Protein AF-Q1JVI8-F1 (afdb_monomer_lite)

pLDDT: mean 82.44, std 23.49, range [31.08, 98.5]

Structure (mmCIF, N/CA/C/O backbone):
data_AF-Q1JVI8-F1
#
_entry.id   AF-Q1JVI8-F1
#
loop_
_atom_site.group_PDB
_atom_site.id
_atom_site.type_symbol
_atom_site.label_atom_id
_atom_site.label_alt_id
_atom_site.label_comp_id
_atom_site.label_asym_id
_atom_site.label_entity_id
_atom_site.label_seq_id
_atom_site.pdbx_PDB_ins_code
_atom_site.Cartn_x
_atom_site.Cartn_y
_atom_site.Cartn_z
_atom_site.occupancy
_atom_site.B_iso_or_equiv
_atom_site.auth_seq_id
_atom_site.auth_comp_id
_atom_site.auth_asym_id
_atom_site.auth_atom_id
_atom_site.pdbx_PDB_model_num
ATOM 1 N N . MET A 1 1 ? 2.907 78.985 -47.725 1.00 40.62 1 MET A N 1
ATOM 2 C CA . MET A 1 1 ? 3.044 80.262 -46.994 1.00 40.62 1 MET A CA 1
ATOM 3 C C . MET A 1 1 ? 3.678 79.974 -45.635 1.00 40.62 1 MET A C 1
ATOM 5 O O . MET A 1 1 ? 3.123 79.189 -44.891 1.00 40.62 1 MET A O 1
ATOM 9 N N . LYS A 1 2 ? 4.874 80.536 -45.411 1.00 38.78 2 LYS A N 1
ATOM 10 C CA . LYS A 1 2 ? 5.601 80.827 -44.155 1.00 38.78 2 LYS A CA 1
ATOM 11 C C . LYS A 1 2 ? 5.516 79.899 -42.914 1.00 38.78 2 LYS A C 1
ATOM 13 O O . LYS A 1 2 ? 4.547 79.919 -42.173 1.00 38.78 2 LYS A O 1
ATOM 18 N N . MET A 1 3 ? 6.710 79.368 -42.619 1.00 37.44 3 MET A N 1
ATOM 19 C CA . MET A 1 3 ? 7.501 79.462 -41.373 1.00 37.44 3 MET A CA 1
ATOM 20 C C . MET A 1 3 ? 7.262 78.511 -40.189 1.00 37.44 3 MET A C 1
ATOM 22 O O . MET A 1 3 ? 6.186 78.40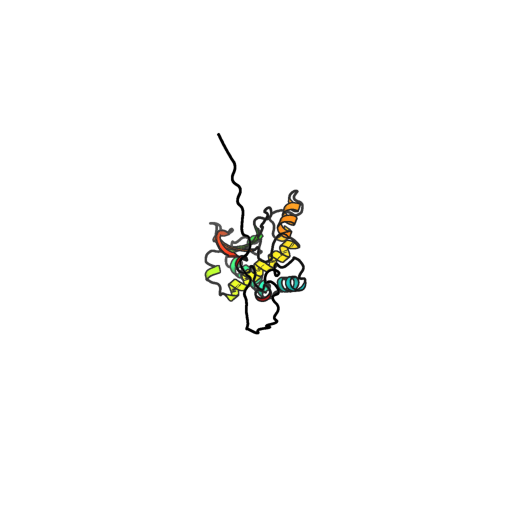1 -39.618 1.00 37.44 3 MET A O 1
ATOM 26 N N . ALA A 1 4 ? 8.400 77.926 -39.799 1.00 44.94 4 ALA A N 1
ATOM 27 C CA . ALA A 1 4 ? 8.719 77.186 -38.589 1.00 44.94 4 ALA A CA 1
ATOM 28 C C . ALA A 1 4 ? 8.444 77.949 -37.286 1.00 44.94 4 ALA A C 1
ATOM 30 O O . ALA A 1 4 ? 8.478 79.179 -37.269 1.00 44.94 4 ALA A O 1
ATOM 31 N N . LYS A 1 5 ? 8.340 77.193 -36.184 1.00 43.28 5 LYS A N 1
ATOM 32 C CA . LYS A 1 5 ? 8.801 77.596 -34.847 1.00 43.28 5 LYS A CA 1
ATOM 33 C C . LYS A 1 5 ? 9.164 76.360 -34.013 1.00 43.28 5 LYS A C 1
ATOM 35 O O . LYS A 1 5 ? 8.329 75.497 -33.767 1.00 43.28 5 LYS A O 1
ATOM 40 N N . ASN A 1 6 ? 10.433 76.322 -33.612 1.00 48.12 6 ASN A N 1
ATOM 41 C CA . ASN A 1 6 ? 10.984 75.520 -32.522 1.00 48.12 6 ASN A CA 1
ATOM 42 C C . ASN A 1 6 ? 10.275 75.841 -31.199 1.00 48.12 6 ASN A C 1
ATOM 44 O O . ASN A 1 6 ? 9.767 76.953 -31.057 1.00 48.12 6 ASN A O 1
ATOM 48 N N . ASN A 1 7 ? 10.318 74.908 -30.239 1.00 40.97 7 ASN A N 1
ATOM 49 C CA . ASN A 1 7 ? 10.756 75.151 -28.853 1.00 40.97 7 ASN A CA 1
ATOM 50 C C . ASN A 1 7 ? 10.653 73.857 -28.013 1.00 40.97 7 ASN A C 1
ATOM 52 O O . ASN A 1 7 ? 9.566 73.429 -27.641 1.00 40.97 7 ASN A O 1
ATOM 56 N N . LEU A 1 8 ? 11.810 73.273 -27.681 1.00 41.53 8 LEU A N 1
ATOM 57 C CA . LEU A 1 8 ? 12.036 72.625 -26.378 1.00 41.53 8 LEU A CA 1
ATOM 58 C C . LEU A 1 8 ? 11.977 73.725 -25.298 1.00 41.53 8 LEU A C 1
ATOM 60 O O . LEU A 1 8 ? 12.320 74.866 -25.634 1.00 41.53 8 LEU A O 1
ATOM 64 N N . PRO A 1 9 ? 11.617 73.442 -24.024 1.00 44.81 9 PRO A N 1
ATOM 65 C CA . PRO A 1 9 ? 12.641 72.927 -23.101 1.00 44.81 9 PRO A CA 1
ATOM 66 C C . PRO A 1 9 ? 12.142 72.209 -21.814 1.00 44.81 9 PRO A C 1
ATOM 68 O O . PRO A 1 9 ? 10.952 72.043 -21.581 1.00 44.81 9 PRO A O 1
ATOM 71 N N . HIS A 1 10 ? 13.127 71.873 -20.967 1.00 41.16 10 HIS A N 1
ATOM 72 C CA . HIS A 1 10 ? 13.077 71.685 -19.502 1.00 41.16 10 HIS A CA 1
ATOM 73 C C . HIS A 1 10 ? 13.032 70.250 -18.952 1.00 41.16 10 HIS A C 1
ATOM 75 O O . HIS A 1 10 ? 12.018 69.743 -18.486 1.00 41.16 10 HIS A O 1
ATOM 81 N N . TYR A 1 11 ? 14.229 69.657 -18.893 1.00 39.41 11 TYR A N 1
ATOM 82 C CA . TYR A 1 11 ? 14.666 68.874 -17.736 1.00 39.41 11 TYR A CA 1
ATOM 83 C C . TYR A 1 11 ? 14.942 69.805 -16.542 1.00 39.41 11 TYR A C 1
ATOM 85 O O . TYR A 1 11 ? 15.306 70.961 -16.754 1.00 39.41 11 TYR A O 1
ATOM 93 N N . ILE A 1 12 ? 14.854 69.227 -15.335 1.00 41.12 12 ILE A N 1
ATOM 94 C CA . ILE A 1 12 ? 15.207 69.711 -13.979 1.00 41.12 12 ILE A CA 1
ATOM 95 C C . ILE A 1 12 ? 13.967 69.819 -13.084 1.00 41.12 12 ILE A C 1
ATOM 97 O O . ILE A 1 12 ? 13.275 70.826 -13.130 1.00 41.12 12 ILE A O 1
ATOM 101 N N . VAL A 1 13 ? 13.775 68.833 -12.193 1.00 37.38 13 VAL A N 1
ATOM 102 C CA . VAL A 1 13 ? 13.302 69.063 -10.813 1.00 37.38 13 VAL A CA 1
ATOM 103 C C . VAL A 1 13 ? 13.950 68.035 -9.864 1.00 37.38 13 VAL A C 1
ATOM 105 O O . VAL A 1 13 ? 13.624 66.855 -9.884 1.00 37.38 13 VAL A O 1
ATOM 108 N N . TYR A 1 14 ? 14.911 68.542 -9.088 1.00 37.34 14 TYR A N 1
ATOM 109 C CA . TYR A 1 14 ? 15.218 68.327 -7.665 1.00 37.34 14 TYR A CA 1
ATOM 110 C C . TYR A 1 14 ? 15.197 66.937 -6.996 1.00 37.34 14 TYR A C 1
ATOM 112 O O . TYR A 1 14 ? 14.166 66.301 -6.802 1.00 37.34 14 TYR A O 1
ATOM 120 N N . ALA A 1 15 ? 16.371 66.605 -6.451 1.00 42.41 15 ALA A N 1
ATOM 121 C CA . ALA A 1 15 ? 16.575 65.784 -5.263 1.00 42.41 15 ALA A CA 1
ATOM 122 C C . ALA A 1 15 ? 16.234 66.563 -3.981 1.00 42.41 15 ALA A C 1
ATOM 124 O O . ALA A 1 15 ? 16.647 67.709 -3.874 1.00 42.41 15 ALA A O 1
ATOM 125 N N . PHE A 1 16 ? 15.572 65.923 -3.015 1.00 31.97 16 PHE A N 1
ATOM 126 C CA . PHE A 1 16 ? 15.568 66.193 -1.562 1.00 31.97 16 PHE A CA 1
ATOM 127 C C . PHE A 1 16 ? 14.837 64.996 -0.904 1.00 31.97 16 PHE A C 1
ATOM 129 O O . PHE A 1 16 ? 13.896 64.486 -1.496 1.00 31.97 16 PHE A O 1
ATOM 136 N N . CYS A 1 17 ? 15.078 64.506 0.309 1.00 32.66 17 CYS A N 1
ATOM 137 C CA . CYS A 1 17 ? 16.177 64.492 1.272 1.00 32.66 17 CYS A CA 1
ATOM 138 C C . CYS A 1 17 ? 15.589 63.771 2.507 1.00 32.66 17 CYS A C 1
ATOM 140 O O . CYS A 1 17 ? 14.434 64.034 2.837 1.00 32.66 17 CYS A O 1
ATOM 142 N N . SER A 1 18 ? 16.404 62.973 3.208 1.00 35.06 18 SER A N 1
ATOM 143 C CA . SER A 1 18 ? 16.258 62.631 4.643 1.00 35.06 18 SER A CA 1
ATOM 144 C C . SER A 1 18 ? 15.089 61.719 5.069 1.00 35.06 18 SER A C 1
ATOM 146 O O . SER A 1 18 ? 13.993 61.803 4.545 1.00 35.06 18 SER A O 1
ATOM 148 N N . ALA A 1 19 ? 15.161 60.889 6.107 1.00 34.78 19 ALA A N 1
ATOM 149 C CA . ALA A 1 19 ? 16.228 60.302 6.909 1.00 34.78 19 ALA A CA 1
ATOM 150 C C . ALA A 1 19 ? 15.546 59.342 7.914 1.00 34.78 19 ALA A C 1
ATOM 152 O O . ALA A 1 19 ? 14.403 59.566 8.300 1.00 34.78 19 ALA A O 1
ATOM 153 N N . LEU A 1 20 ? 16.336 58.389 8.417 1.00 37.34 20 LEU A N 1
ATOM 154 C CA . LEU A 1 20 ? 16.289 57.809 9.769 1.00 37.34 20 LEU A CA 1
ATOM 155 C C . LEU A 1 20 ? 15.283 56.696 10.145 1.00 37.34 20 LEU A C 1
ATOM 157 O O . LEU A 1 20 ? 14.070 56.842 10.094 1.00 37.34 20 LEU A O 1
ATOM 161 N N . LEU A 1 21 ? 15.912 55.680 10.763 1.00 32.62 21 LEU A N 1
ATOM 162 C CA . LEU A 1 21 ? 15.473 54.875 11.912 1.00 32.62 21 LEU A CA 1
ATOM 163 C C . LEU A 1 21 ? 14.508 53.704 11.653 1.00 32.62 21 LEU A C 1
ATOM 165 O O . LEU A 1 21 ? 13.298 53.851 11.730 1.00 32.62 21 LEU A O 1
ATOM 169 N N . LEU A 1 22 ? 15.053 52.481 11.584 1.00 36.44 22 LEU A N 1
ATOM 170 C CA . LEU A 1 22 ? 15.152 51.644 12.790 1.00 36.44 22 LEU A CA 1
ATOM 171 C C . LEU A 1 22 ? 15.981 50.368 12.581 1.00 36.44 22 LEU A C 1
ATOM 173 O O . LEU A 1 22 ? 15.979 49.714 11.544 1.00 36.44 22 LEU A O 1
ATOM 177 N N . ILE A 1 23 ? 16.713 50.085 13.647 1.00 39.91 23 ILE A N 1
ATOM 178 C CA . ILE A 1 23 ? 17.594 48.963 13.941 1.00 39.91 23 ILE A CA 1
ATOM 179 C C . ILE A 1 23 ? 16.800 47.653 13.976 1.00 39.91 23 ILE A C 1
ATOM 181 O O . ILE A 1 23 ? 15.700 47.616 14.520 1.00 39.91 23 ILE A O 1
ATOM 185 N N . GLY A 1 24 ? 17.393 46.561 13.489 1.00 33.25 24 GLY A N 1
ATOM 186 C CA . GLY A 1 24 ? 16.834 45.228 13.703 1.00 33.25 24 GLY A CA 1
ATOM 187 C C . GLY A 1 24 ? 17.533 44.127 12.924 1.00 33.25 24 GLY A C 1
ATOM 188 O O . GLY A 1 24 ? 16.921 43.483 12.081 1.00 33.25 24 GLY A O 1
ATOM 189 N N . ILE A 1 25 ? 18.816 43.896 13.205 1.00 37.88 25 ILE A N 1
ATOM 190 C CA . ILE A 1 25 ? 19.478 42.642 12.841 1.00 37.88 25 ILE A CA 1
ATOM 191 C C . ILE A 1 25 ? 18.777 41.524 13.624 1.00 37.88 25 ILE A C 1
ATOM 193 O O . ILE A 1 25 ? 19.039 41.343 14.808 1.00 37.88 25 ILE A O 1
ATOM 197 N N . PHE A 1 26 ? 17.914 40.761 12.955 1.00 37.28 26 PHE A N 1
ATOM 198 C CA . PHE A 1 26 ? 17.662 39.372 13.317 1.00 37.28 26 PHE A CA 1
ATOM 199 C C . PHE A 1 26 ? 18.222 38.478 12.221 1.00 37.28 26 PHE A C 1
ATOM 201 O O . PHE A 1 26 ? 17.618 38.203 11.189 1.00 37.28 26 PHE A O 1
ATOM 208 N N . TYR A 1 27 ? 19.438 38.031 12.498 1.00 39.09 27 TYR A N 1
ATOM 209 C CA . TYR A 1 27 ? 19.970 36.769 12.032 1.00 39.09 27 TYR A CA 1
ATOM 210 C C . TYR A 1 27 ? 18.981 35.666 12.431 1.00 39.09 27 TYR A C 1
ATOM 212 O O . TYR A 1 27 ? 18.765 35.457 13.618 1.00 39.09 27 TYR A O 1
ATOM 220 N N . THR A 1 28 ? 18.375 34.972 11.472 1.00 33.38 28 THR A N 1
ATOM 221 C CA . THR A 1 28 ? 18.144 33.519 11.535 1.00 33.38 28 THR A CA 1
ATOM 222 C C . THR A 1 28 ? 17.704 33.008 10.162 1.00 33.38 28 THR A C 1
ATOM 224 O O . THR A 1 28 ? 16.608 33.271 9.690 1.00 33.38 28 THR A O 1
ATOM 227 N N . SER A 1 29 ? 18.604 32.260 9.518 1.00 38.91 29 SER A N 1
ATOM 228 C CA . SER A 1 29 ? 18.295 31.008 8.814 1.00 38.91 29 SER A CA 1
ATOM 229 C C . SER A 1 29 ? 16.947 30.935 8.071 1.00 38.91 29 SER A C 1
ATOM 231 O O . SER A 1 29 ? 16.078 30.132 8.410 1.00 38.91 29 SER A O 1
ATOM 233 N N . GLY A 1 30 ? 16.814 31.674 6.974 1.00 31.08 30 GLY A N 1
ATOM 234 C CA . GLY A 1 30 ? 15.848 31.348 5.927 1.00 31.08 30 GLY A CA 1
ATOM 235 C C . GLY A 1 30 ? 16.416 30.280 4.993 1.00 31.08 30 GLY A C 1
ATOM 236 O O . GLY A 1 30 ? 16.711 30.580 3.840 1.00 31.08 30 GLY A O 1
ATOM 237 N N . LYS A 1 31 ? 16.610 29.040 5.469 1.00 35.12 31 LYS A N 1
ATOM 238 C CA . LYS A 1 31 ? 16.606 27.910 4.527 1.00 35.12 31 LYS A CA 1
ATOM 239 C C . LYS A 1 31 ? 15.197 27.881 3.951 1.00 35.12 31 LYS A C 1
ATOM 241 O O . LYS A 1 31 ? 14.241 27.720 4.707 1.00 35.12 31 LYS A O 1
ATOM 246 N N . SER A 1 32 ? 15.082 28.114 2.648 1.00 33.19 32 SER A N 1
ATOM 247 C CA . SER A 1 32 ? 13.826 27.987 1.924 1.00 33.19 32 SER A CA 1
ATOM 248 C C . SER A 1 32 ? 13.173 26.650 2.274 1.00 33.19 32 SER A C 1
ATOM 250 O O . SER A 1 32 ? 13.817 25.599 2.273 1.00 33.19 32 SER A O 1
ATOM 252 N N . ILE A 1 33 ? 11.881 26.696 2.580 1.00 37.50 33 ILE A N 1
ATOM 253 C CA . ILE A 1 33 ? 11.028 25.541 2.902 1.00 37.50 33 ILE A CA 1
ATOM 254 C C . ILE A 1 33 ? 10.698 24.744 1.612 1.00 37.50 33 ILE A C 1
ATOM 256 O O . ILE A 1 33 ? 9.728 24.006 1.543 1.00 37.50 33 ILE A O 1
ATOM 260 N N . ASP A 1 34 ? 11.563 24.820 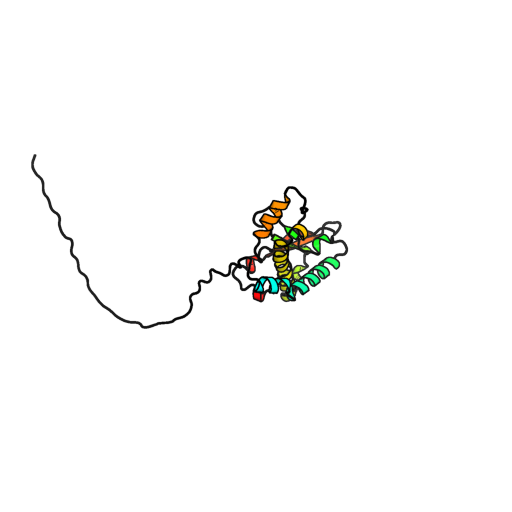0.596 1.00 33.88 34 ASP A N 1
ATOM 261 C CA . ASP A 1 34 ? 11.352 24.251 -0.742 1.00 33.88 34 ASP A CA 1
ATOM 262 C C . ASP A 1 34 ? 12.309 23.090 -1.070 1.00 33.88 34 ASP A C 1
ATOM 264 O O . ASP A 1 34 ? 12.455 22.713 -2.229 1.00 33.88 34 ASP A O 1
ATOM 268 N N . GLN A 1 35 ? 12.990 22.491 -0.083 1.00 33.06 35 GLN A N 1
ATOM 269 C CA . GLN A 1 35 ? 13.920 21.372 -0.337 1.00 33.06 35 GLN A CA 1
ATOM 270 C C . GLN A 1 35 ? 13.773 20.162 0.595 1.00 33.06 35 GLN A C 1
ATOM 272 O O . GLN A 1 35 ? 14.755 19.500 0.925 1.00 33.06 35 GLN A O 1
ATOM 277 N N . ILE A 1 36 ? 12.539 19.799 0.948 1.00 39.09 36 ILE A N 1
ATOM 278 C CA . ILE A 1 36 ? 12.227 18.418 1.362 1.00 39.09 36 ILE A CA 1
ATOM 279 C C . ILE A 1 36 ? 11.259 17.795 0.348 1.00 39.09 36 ILE A C 1
ATOM 281 O O . ILE A 1 36 ? 10.281 17.140 0.687 1.00 39.09 36 ILE A O 1
ATOM 285 N N . GLU A 1 37 ? 11.541 17.972 -0.942 1.00 40.41 37 GLU A N 1
ATOM 286 C CA . GLU A 1 37 ? 11.259 16.882 -1.867 1.00 40.41 37 GLU A CA 1
ATOM 287 C C . GLU A 1 37 ? 12.322 15.824 -1.586 1.00 40.41 37 GLU A C 1
ATOM 289 O O . GLU A 1 37 ? 13.500 16.021 -1.894 1.00 40.41 37 GLU A O 1
ATOM 294 N N . SER A 1 38 ? 11.936 14.743 -0.904 1.00 40.22 38 SER A N 1
ATOM 295 C CA . SER A 1 38 ? 12.838 13.634 -0.613 1.00 40.22 38 SER A CA 1
ATOM 296 C C . SER A 1 38 ? 13.387 13.098 -1.934 1.00 40.22 38 SER A C 1
ATOM 298 O O . SER A 1 38 ? 12.727 12.321 -2.628 1.00 40.22 38 SER A O 1
ATOM 300 N N . LYS A 1 39 ? 14.599 13.523 -2.295 1.00 43.31 39 LYS A N 1
ATOM 301 C CA . LYS A 1 39 ? 15.383 12.847 -3.319 1.00 43.31 39 LYS A CA 1
ATOM 302 C C . LYS A 1 39 ? 15.466 11.385 -2.901 1.00 43.31 39 LYS A C 1
ATOM 304 O O . LYS A 1 39 ? 15.787 11.081 -1.752 1.00 43.31 39 LYS A O 1
ATOM 309 N N . GLN A 1 40 ? 15.161 10.495 -3.836 1.00 48.66 40 GLN A N 1
ATOM 310 C CA . GLN A 1 40 ? 15.518 9.086 -3.759 1.00 48.66 40 GLN A CA 1
ATOM 311 C C . GLN A 1 40 ? 17.010 9.018 -3.374 1.00 48.66 40 GLN A C 1
ATOM 313 O O . GLN A 1 40 ? 17.862 9.362 -4.190 1.00 48.66 40 GLN A O 1
ATOM 318 N N . GLY A 1 41 ? 17.327 8.723 -2.104 1.00 49.25 41 GLY A N 1
ATOM 319 C CA . GLY A 1 41 ? 18.715 8.765 -1.622 1.00 49.25 41 GLY A CA 1
ATOM 320 C C . GLY A 1 41 ? 18.990 9.268 -0.201 1.00 49.25 41 GLY A C 1
ATOM 321 O O . GLY A 1 41 ? 20.152 9.221 0.198 1.00 49.25 41 GLY A O 1
ATOM 322 N N . ASP A 1 42 ? 18.007 9.694 0.605 1.00 63.09 42 ASP A N 1
ATOM 323 C CA . ASP A 1 42 ? 18.260 9.746 2.056 1.00 63.09 42 ASP A CA 1
ATOM 324 C C . ASP A 1 42 ? 18.216 8.316 2.609 1.00 63.09 42 ASP A C 1
ATOM 326 O O . ASP A 1 42 ? 17.162 7.767 2.957 1.00 63.09 42 ASP A O 1
ATOM 330 N N . ASN A 1 43 ? 19.387 7.680 2.615 1.00 72.69 43 ASN A N 1
ATOM 331 C CA . ASN A 1 43 ? 19.574 6.313 3.088 1.00 72.69 43 ASN A CA 1
ATOM 332 C C . ASN A 1 43 ? 19.067 6.140 4.529 1.00 72.69 43 ASN A C 1
ATOM 334 O O . ASN A 1 43 ? 18.621 5.052 4.889 1.00 72.69 43 ASN A O 1
ATOM 338 N N . ASN A 1 44 ? 19.079 7.201 5.344 1.00 81.06 44 ASN A N 1
ATOM 339 C CA . ASN A 1 44 ? 18.589 7.146 6.716 1.00 81.06 44 ASN A CA 1
ATOM 340 C C . ASN A 1 44 ? 17.055 7.084 6.760 1.00 81.06 44 ASN A C 1
ATOM 342 O O . ASN A 1 44 ? 16.489 6.179 7.374 1.00 81.06 44 ASN A O 1
ATOM 346 N N . LEU A 1 45 ? 16.369 7.974 6.032 1.00 83.88 45 LEU A N 1
ATOM 347 C CA . LEU A 1 45 ? 14.905 7.954 5.945 1.00 83.88 45 LEU A CA 1
ATOM 348 C C . LEU A 1 45 ? 14.391 6.656 5.307 1.00 83.88 45 LEU A C 1
ATOM 350 O O . LEU A 1 45 ? 13.448 6.052 5.811 1.00 83.88 45 LEU A O 1
ATOM 354 N N . THR A 1 46 ? 15.046 6.192 4.242 1.00 86.12 46 THR A N 1
ATOM 355 C CA . THR A 1 46 ? 14.703 4.932 3.564 1.00 86.12 46 THR A CA 1
ATOM 356 C C . THR A 1 46 ? 14.803 3.748 4.529 1.00 86.12 46 THR A C 1
ATOM 358 O O . THR A 1 46 ? 13.860 2.967 4.655 1.00 86.12 46 THR A O 1
ATOM 361 N N . ASN A 1 47 ? 15.904 3.650 5.281 1.00 86.62 47 ASN A N 1
ATOM 362 C CA . ASN A 1 47 ? 16.079 2.609 6.293 1.00 86.62 47 ASN A CA 1
ATOM 363 C C . ASN A 1 47 ? 15.060 2.725 7.431 1.00 86.62 47 ASN A C 1
ATOM 365 O O . ASN A 1 47 ? 14.561 1.701 7.899 1.00 86.62 47 ASN A O 1
ATOM 369 N N . LYS A 1 48 ? 14.725 3.946 7.865 1.00 89.56 48 LYS A N 1
ATOM 370 C CA . LYS A 1 48 ? 13.691 4.180 8.879 1.00 89.56 48 LYS A CA 1
ATOM 371 C C . LYS A 1 48 ? 12.321 3.688 8.408 1.00 89.56 48 LYS A C 1
ATOM 373 O O . LYS A 1 48 ? 11.645 2.988 9.155 1.00 89.56 48 LYS A O 1
ATOM 378 N N . ILE A 1 49 ? 11.939 4.001 7.170 1.00 91.75 49 ILE A N 1
ATOM 379 C CA . ILE A 1 49 ? 10.677 3.557 6.566 1.00 91.75 49 ILE A CA 1
ATOM 380 C C . ILE A 1 49 ? 10.623 2.028 6.490 1.00 91.75 49 ILE A C 1
ATOM 382 O O . ILE A 1 49 ? 9.671 1.421 6.977 1.00 91.75 49 ILE A O 1
ATOM 386 N N . LEU A 1 50 ? 11.660 1.397 5.927 1.00 88.81 50 LEU A N 1
ATOM 387 C CA . LEU A 1 50 ? 11.703 -0.057 5.731 1.00 88.81 50 LEU A CA 1
ATOM 388 C C . LEU A 1 50 ? 11.700 -0.842 7.051 1.00 88.81 50 LEU A C 1
ATOM 390 O O . LEU A 1 50 ? 11.159 -1.945 7.110 1.00 88.81 50 LEU A O 1
ATOM 394 N N . ASN A 1 51 ? 12.273 -0.277 8.116 1.00 91.69 51 ASN A N 1
ATOM 395 C CA . ASN A 1 51 ? 12.339 -0.917 9.429 1.00 91.69 51 ASN A CA 1
ATOM 396 C C . ASN A 1 51 ? 11.251 -0.449 10.407 1.00 91.69 51 ASN A C 1
ATOM 398 O O . ASN A 1 51 ? 11.255 -0.890 11.559 1.00 91.69 51 ASN A O 1
ATOM 402 N N . SER A 1 52 ? 10.319 0.405 9.970 1.00 95.81 52 SER A N 1
ATOM 403 C CA . SER A 1 52 ? 9.299 1.003 10.833 1.00 95.81 52 SER A CA 1
ATOM 404 C C . SER A 1 52 ? 8.449 -0.058 11.529 1.00 95.81 52 SER A C 1
ATOM 406 O O . SER A 1 52 ? 7.777 -0.877 10.895 1.00 95.81 52 SER A O 1
ATOM 408 N N . GLN A 1 53 ? 8.423 -0.007 12.863 1.00 97.06 53 GLN A N 1
ATOM 409 C CA . GLN A 1 53 ? 7.530 -0.854 13.651 1.00 97.06 53 GLN A CA 1
ATOM 410 C C . GLN A 1 53 ? 6.061 -0.509 13.382 1.00 97.06 53 GLN A C 1
ATOM 412 O O . GLN A 1 53 ? 5.206 -1.392 13.380 1.00 97.06 53 GLN A O 1
ATOM 417 N N . LYS A 1 54 ? 5.767 0.764 13.099 1.00 97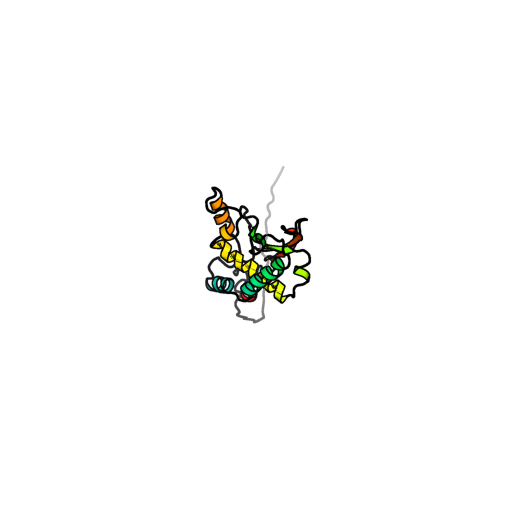.81 54 LYS A N 1
ATOM 418 C CA . LYS A 1 54 ? 4.418 1.221 12.770 1.00 97.81 54 LYS A CA 1
ATOM 419 C C . LYS A 1 54 ? 3.924 0.600 11.460 1.00 97.81 54 LYS A C 1
ATOM 421 O O . LYS A 1 54 ? 2.797 0.112 11.419 1.00 97.81 54 LYS A O 1
ATOM 426 N N . ALA A 1 55 ? 4.783 0.528 10.441 1.00 97.31 55 ALA A N 1
ATOM 427 C CA . ALA A 1 55 ? 4.472 -0.157 9.185 1.00 97.31 55 ALA A CA 1
ATOM 428 C C . ALA A 1 55 ? 4.263 -1.671 9.380 1.00 97.31 55 ALA A C 1
ATOM 430 O O . ALA A 1 55 ? 3.304 -2.227 8.853 1.00 97.31 55 ALA A O 1
ATOM 431 N N . LYS A 1 56 ? 5.095 -2.338 10.195 1.00 97.81 56 LYS A N 1
ATOM 432 C CA . LYS A 1 56 ? 4.913 -3.765 10.542 1.00 97.81 56 LYS A CA 1
ATOM 433 C C . LYS A 1 56 ? 3.587 -4.027 11.260 1.00 97.81 56 LYS A C 1
ATOM 435 O O . LYS A 1 56 ? 2.910 -5.012 10.980 1.00 97.81 56 LYS A O 1
ATOM 440 N N . ASN A 1 57 ? 3.191 -3.132 12.164 1.00 98.31 57 ASN A N 1
ATOM 441 C CA . ASN A 1 57 ? 1.891 -3.217 12.828 1.00 98.31 57 ASN A CA 1
ATOM 442 C C . ASN A 1 57 ? 0.739 -3.046 11.824 1.00 98.31 57 ASN A C 1
ATOM 444 O O . ASN A 1 57 ? -0.274 -3.728 11.947 1.00 98.31 57 ASN A O 1
ATOM 448 N N . GLY A 1 58 ? 0.895 -2.174 10.824 1.00 98.31 58 GLY A N 1
ATOM 449 C CA . GLY A 1 58 ? -0.081 -2.008 9.746 1.00 98.31 58 GLY A CA 1
ATOM 450 C C . GLY A 1 58 ? -0.201 -3.236 8.840 1.00 98.31 58 GLY A C 1
ATOM 451 O O . GLY A 1 58 ? -1.312 -3.603 8.479 1.00 98.31 58 GLY A O 1
ATOM 452 N N . GLU A 1 59 ? 0.905 -3.927 8.549 1.00 98.12 59 GLU A N 1
ATOM 453 C CA . GLU A 1 59 ? 0.888 -5.207 7.820 1.00 98.12 59 GLU A CA 1
ATOM 454 C C . GLU A 1 59 ? 0.032 -6.253 8.538 1.00 98.12 59 GLU A C 1
ATOM 456 O O . GLU A 1 59 ? -0.855 -6.868 7.946 1.00 98.12 59 GLU A O 1
ATOM 461 N N . LYS A 1 60 ? 0.273 -6.413 9.845 1.00 98.12 60 LYS A N 1
ATOM 462 C CA . LYS A 1 60 ? -0.485 -7.331 10.697 1.00 98.12 60 LYS A CA 1
ATOM 463 C C . LYS A 1 60 ? -1.965 -6.954 10.736 1.00 98.12 60 LYS A C 1
ATOM 465 O O . LYS A 1 60 ? -2.815 -7.823 10.579 1.00 98.12 60 LYS A O 1
ATOM 470 N N . LEU A 1 61 ? -2.259 -5.665 10.900 1.00 98.38 61 LEU A N 1
ATOM 471 C CA . LEU A 1 61 ? -3.625 -5.153 10.947 1.00 98.38 61 LEU A CA 1
ATOM 472 C C . LEU A 1 61 ? -4.376 -5.387 9.629 1.00 98.38 61 LEU A C 1
ATOM 474 O O . LEU A 1 61 ? -5.513 -5.846 9.665 1.00 98.38 61 LEU A O 1
ATOM 478 N N . LEU A 1 62 ? -3.754 -5.122 8.474 1.00 98.25 62 LEU A N 1
ATOM 479 C CA . LEU A 1 62 ? -4.368 -5.399 7.171 1.00 98.25 62 LEU A CA 1
ATOM 480 C C . LEU A 1 62 ? -4.730 -6.881 7.054 1.00 98.25 62 LEU A C 1
ATOM 482 O O . LEU A 1 62 ? -5.848 -7.223 6.674 1.00 98.25 62 LEU A O 1
ATOM 486 N N . HIS A 1 63 ? -3.794 -7.758 7.417 1.00 96.94 63 HIS A N 1
ATOM 487 C CA . HIS A 1 63 ? -4.024 -9.194 7.382 1.00 96.94 63 HIS A CA 1
ATOM 488 C C . HIS A 1 63 ? -5.184 -9.616 8.299 1.00 96.94 63 HIS A C 1
ATOM 490 O O . HIS A 1 63 ? -6.045 -10.381 7.875 1.00 96.94 63 HIS A O 1
ATOM 496 N N . GLU A 1 64 ? -5.254 -9.085 9.523 1.00 96.69 64 GLU A N 1
ATOM 497 C CA . GLU A 1 64 ? -6.347 -9.352 10.469 1.00 96.69 64 GLU A CA 1
ATOM 498 C C . GLU A 1 64 ? -7.713 -8.902 9.923 1.00 96.69 64 GLU A C 1
ATOM 500 O O . GLU A 1 64 ? -8.681 -9.666 9.983 1.00 96.69 64 GLU A O 1
ATOM 505 N N . ILE A 1 65 ? -7.786 -7.702 9.333 1.00 96.75 65 ILE A N 1
ATOM 506 C CA . ILE A 1 65 ? -9.007 -7.183 8.698 1.00 96.75 65 ILE A CA 1
ATOM 507 C C . ILE A 1 65 ? -9.459 -8.126 7.580 1.00 96.75 65 ILE A C 1
ATOM 509 O O . ILE A 1 65 ? -10.625 -8.524 7.535 1.00 96.75 65 ILE A O 1
ATOM 513 N N . LEU A 1 66 ? -8.554 -8.516 6.684 1.00 96.38 66 LEU A N 1
ATOM 514 C CA . LEU A 1 66 ? -8.924 -9.275 5.492 1.00 96.38 66 LEU A CA 1
ATOM 515 C C . LEU A 1 66 ? -9.222 -10.749 5.791 1.00 96.38 66 LEU A C 1
ATOM 517 O O . LEU A 1 66 ? -10.196 -11.276 5.269 1.00 96.38 66 LEU A O 1
ATOM 521 N N . VAL A 1 67 ? -8.484 -11.397 6.698 1.00 93.69 67 VAL A N 1
ATOM 522 C CA . VAL A 1 67 ? -8.745 -12.799 7.089 1.00 93.69 67 VAL A CA 1
ATOM 523 C C . VAL A 1 67 ? -10.082 -12.964 7.816 1.00 93.69 67 VAL A C 1
ATOM 525 O O . VAL A 1 67 ? -10.698 -14.030 7.737 1.00 93.69 67 VAL A O 1
ATOM 528 N N . SER A 1 68 ? -10.580 -11.916 8.485 1.00 92.00 68 SER A N 1
ATOM 529 C CA . SER A 1 68 ? -11.932 -11.945 9.063 1.00 92.00 68 SER A CA 1
ATOM 530 C C . SER A 1 68 ? -13.032 -12.131 8.000 1.00 92.00 68 SER A C 1
ATOM 532 O O . SER A 1 68 ? -14.113 -12.638 8.309 1.00 92.00 68 SER A O 1
ATOM 534 N N . HIS A 1 69 ? -12.723 -11.844 6.731 1.00 90.94 69 HIS A N 1
ATOM 535 C CA . HIS A 1 69 ? -13.574 -12.060 5.568 1.00 90.94 69 HIS A CA 1
ATOM 536 C C . HIS A 1 69 ? -13.096 -13.305 4.802 1.00 90.94 69 HIS A C 1
ATOM 538 O O . HIS A 1 69 ? -12.331 -13.221 3.846 1.00 90.94 69 HIS A O 1
ATOM 544 N N . ARG A 1 70 ? -13.567 -14.483 5.238 1.00 81.81 70 ARG A N 1
ATOM 545 C CA . ARG A 1 70 ? -13.072 -15.830 4.857 1.00 81.81 70 ARG A CA 1
ATOM 546 C C . ARG A 1 70 ? -12.902 -16.118 3.357 1.00 81.81 70 ARG A C 1
ATOM 548 O O . ARG A 1 70 ? -12.251 -17.099 3.013 1.00 81.81 70 ARG A O 1
ATOM 555 N N . THR A 1 71 ? -13.536 -15.342 2.490 1.00 92.06 71 THR A N 1
ATOM 556 C CA . THR A 1 71 ? -13.579 -15.558 1.041 1.00 92.06 71 THR A CA 1
ATOM 557 C C . THR A 1 71 ? -12.696 -14.607 0.246 1.00 92.06 71 THR A C 1
ATOM 559 O O . THR A 1 71 ? -12.518 -14.860 -0.939 1.00 92.06 71 THR A O 1
ATOM 562 N N . ILE A 1 72 ? -12.158 -13.541 0.852 1.00 94.56 72 ILE A N 1
ATOM 563 C CA . ILE A 1 72 ? -11.350 -12.552 0.128 1.00 94.56 72 ILE A CA 1
ATOM 564 C C . ILE A 1 72 ? -10.092 -13.216 -0.432 1.00 94.56 72 ILE A C 1
ATOM 566 O O . ILE A 1 72 ? -9.390 -13.952 0.268 1.00 94.56 72 ILE A O 1
ATOM 570 N N . ASP A 1 73 ? -9.792 -12.933 -1.698 1.00 93.31 73 ASP A N 1
ATOM 571 C CA . ASP A 1 73 ? -8.610 -13.474 -2.352 1.00 93.31 73 ASP A CA 1
ATOM 572 C C . ASP A 1 73 ? -7.322 -12.940 -1.704 1.00 93.31 73 ASP A C 1
ATOM 574 O O . ASP A 1 73 ? -7.169 -11.751 -1.417 1.00 93.31 73 ASP A O 1
ATOM 578 N N . GLN A 1 74 ? -6.337 -13.828 -1.534 1.00 91.50 74 GLN A N 1
ATOM 579 C CA . GLN A 1 74 ? -5.054 -13.505 -0.893 1.00 91.50 74 GLN A CA 1
ATOM 580 C C . GLN A 1 74 ? -4.270 -12.397 -1.609 1.00 91.50 74 GLN A C 1
ATOM 582 O O . GLN A 1 74 ? -3.387 -11.792 -1.005 1.00 91.50 74 GLN A O 1
ATOM 587 N N . PHE A 1 75 ? -4.598 -12.109 -2.873 1.00 90.75 75 PHE A N 1
ATOM 588 C CA . PHE A 1 75 ? -4.073 -10.958 -3.606 1.00 90.75 75 PHE A CA 1
ATOM 589 C C . PHE A 1 75 ? -4.228 -9.647 -2.816 1.00 90.75 75 PHE A C 1
ATOM 591 O O . PHE A 1 75 ? -3.316 -8.828 -2.823 1.00 90.75 75 PHE A O 1
ATOM 598 N N . TYR A 1 76 ? -5.323 -9.477 -2.066 1.00 94.38 76 TYR A N 1
ATOM 599 C CA . TYR A 1 76 ? -5.572 -8.270 -1.273 1.00 94.38 76 TYR A CA 1
ATOM 600 C C . TYR A 1 76 ? -4.710 -8.159 -0.008 1.00 94.38 76 TYR A C 1
ATOM 602 O O . TYR A 1 76 ? -4.645 -7.090 0.594 1.00 94.38 76 TYR A O 1
ATOM 610 N N . TYR A 1 77 ? -4.035 -9.234 0.417 1.00 94.06 77 TYR A N 1
ATOM 611 C CA . TYR A 1 77 ? -3.276 -9.257 1.678 1.00 94.06 77 TYR A CA 1
ATOM 612 C C . TYR A 1 77 ? -1.971 -8.459 1.607 1.00 94.06 77 TYR A C 1
ATOM 614 O O . TYR A 1 77 ? -1.296 -8.282 2.621 1.00 94.06 77 TYR A O 1
ATOM 622 N N . VAL A 1 78 ? -1.605 -7.986 0.417 1.00 93.69 78 VAL A N 1
ATOM 623 C CA . VAL A 1 78 ? -0.412 -7.186 0.160 1.00 93.69 78 VAL A CA 1
ATOM 624 C C . VAL A 1 78 ? -0.822 -5.980 -0.691 1.00 93.69 78 VAL A C 1
ATOM 626 O O . VAL A 1 78 ? -1.692 -6.116 -1.551 1.00 93.69 78 VAL A O 1
ATOM 629 N N . PRO A 1 79 ? -0.211 -4.797 -0.498 1.00 96.56 79 PRO A N 1
ATOM 630 C CA . PRO A 1 79 ? -0.462 -3.665 -1.376 1.00 96.56 79 PRO A CA 1
ATOM 631 C C . PRO A 1 79 ? -0.129 -3.992 -2.835 1.00 96.56 79 PRO A C 1
ATOM 633 O O . PRO A 1 79 ? 0.865 -4.663 -3.104 1.00 96.56 79 PRO A O 1
ATOM 636 N N . HIS A 1 80 ? -0.910 -3.478 -3.777 1.00 95.75 80 HIS A N 1
ATOM 637 C CA . HIS A 1 80 ? -0.699 -3.669 -5.211 1.00 95.75 80 HIS A CA 1
ATOM 638 C C . HIS A 1 80 ? -0.317 -2.352 -5.888 1.00 95.75 80 HIS A C 1
ATOM 640 O O . HIS A 1 80 ? -0.654 -1.268 -5.412 1.00 95.75 80 HIS A O 1
ATOM 646 N N . LEU A 1 81 ? 0.401 -2.445 -7.004 1.00 96.38 81 LEU A N 1
ATOM 647 C CA . LEU A 1 81 ? 0.807 -1.302 -7.805 1.00 96.38 81 LEU A CA 1
ATOM 648 C C . LEU A 1 81 ? -0.311 -0.953 -8.792 1.00 96.38 81 LEU A C 1
ATOM 650 O O . LEU A 1 81 ? -0.460 -1.574 -9.843 1.00 96.38 81 LEU A O 1
ATOM 654 N N . TRP A 1 82 ? -1.114 0.049 -8.454 1.00 94.56 82 TRP A N 1
ATOM 655 C CA . TRP A 1 82 ? -2.153 0.562 -9.335 1.00 94.56 82 TRP A CA 1
ATOM 656 C C . TRP A 1 82 ? -1.565 1.517 -10.376 1.00 94.56 82 TRP A C 1
ATOM 658 O O . TRP A 1 82 ? -0.666 2.306 -10.079 1.00 94.56 82 TRP A O 1
ATOM 668 N N . GLY A 1 83 ? -2.071 1.457 -11.611 1.00 93.56 83 GLY A N 1
ATOM 669 C CA . GLY A 1 83 ? -1.582 2.311 -12.695 1.00 93.56 83 GLY A CA 1
ATOM 670 C C . GLY A 1 83 ? -0.118 2.046 -13.066 1.00 93.56 83 GLY A C 1
ATOM 671 O O . GLY A 1 83 ? 0.582 2.970 -13.467 1.00 93.56 83 GLY A O 1
ATOM 672 N N . GLU A 1 84 ? 0.350 0.801 -12.951 1.00 94.38 84 GLU A N 1
ATOM 673 C CA . GLU A 1 84 ? 1.748 0.366 -13.142 1.00 94.38 84 GLU A CA 1
ATOM 674 C C . GLU A 1 84 ? 2.393 0.712 -14.500 1.00 94.38 84 GLU A C 1
ATOM 676 O O . GLU A 1 84 ? 3.614 0.666 -14.626 1.00 94.38 84 GLU A O 1
ATOM 681 N N . LEU A 1 85 ? 1.596 1.097 -15.504 1.00 95.62 85 LEU A N 1
ATOM 682 C CA . LEU A 1 85 ? 2.053 1.568 -16.822 1.00 95.62 85 LEU A CA 1
ATOM 683 C C . LEU A 1 85 ? 1.881 3.082 -17.044 1.00 95.62 85 LEU A C 1
ATOM 685 O O . LEU A 1 85 ? 2.125 3.579 -18.144 1.00 95.62 85 LEU A O 1
ATOM 689 N N . THR A 1 86 ? 1.447 3.816 -16.021 1.00 94.19 86 THR A N 1
ATOM 690 C CA . THR A 1 86 ? 1.174 5.260 -16.078 1.00 94.19 86 THR A CA 1
ATOM 691 C C . THR A 1 86 ? 2.352 6.080 -15.550 1.00 94.19 86 THR A C 1
ATOM 693 O O . THR A 1 86 ? 3.336 5.533 -15.050 1.00 94.19 86 THR A O 1
ATOM 696 N N . GLU A 1 87 ? 2.279 7.406 -15.667 1.00 90.31 87 GLU A N 1
ATOM 697 C CA . GLU A 1 87 ? 3.303 8.316 -15.131 1.00 90.31 87 GLU A CA 1
ATOM 698 C C . GLU A 1 87 ? 3.199 8.530 -13.616 1.00 90.31 87 GLU A C 1
ATOM 700 O O . GLU A 1 87 ? 4.137 9.039 -13.006 1.00 90.31 87 GLU A O 1
ATOM 705 N N . SER A 1 88 ? 2.082 8.130 -13.007 1.00 90.69 88 SER A N 1
ATOM 706 C CA . SER A 1 88 ? 1.802 8.330 -11.582 1.00 90.69 88 SER A CA 1
ATOM 707 C C . SER A 1 88 ? 1.194 7.065 -10.973 1.00 90.69 88 SER A C 1
ATOM 709 O O . SER A 1 88 ? 0.035 7.081 -10.549 1.00 90.69 88 SER A O 1
ATOM 711 N N . PRO A 1 89 ? 1.936 5.940 -10.968 1.00 96.00 89 PRO A N 1
ATOM 712 C CA . PRO A 1 89 ? 1.463 4.733 -10.310 1.00 96.00 89 PRO A CA 1
ATOM 713 C C . PRO A 1 89 ? 1.350 4.964 -8.800 1.00 96.00 89 PRO A C 1
ATOM 715 O O . PRO A 1 89 ? 2.066 5.787 -8.228 1.00 96.00 89 PRO A O 1
ATOM 718 N N . LYS A 1 90 ? 0.476 4.204 -8.143 1.00 96.81 90 LYS A N 1
ATOM 719 C CA . LYS A 1 90 ? 0.256 4.286 -6.696 1.00 96.81 90 LYS A CA 1
ATOM 720 C C . LYS A 1 90 ? 0.332 2.913 -6.059 1.00 96.81 90 LYS A C 1
ATOM 722 O O . LYS A 1 90 ? -0.153 1.938 -6.627 1.00 96.81 90 LYS A O 1
ATOM 727 N N . MET A 1 91 ? 0.874 2.842 -4.849 1.00 97.75 91 MET A N 1
ATOM 728 C CA . MET A 1 91 ? 0.661 1.672 -4.002 1.00 97.75 91 MET A CA 1
ATOM 729 C C . MET A 1 91 ? -0.729 1.732 -3.386 1.00 97.75 91 MET A C 1
ATOM 731 O O . MET A 1 91 ? -1.086 2.729 -2.766 1.00 97.75 91 MET A O 1
ATOM 735 N N . SER A 1 92 ? -1.507 0.669 -3.535 1.00 97.81 92 SER A N 1
ATOM 736 C CA . SER A 1 92 ? -2.891 0.638 -3.079 1.00 97.81 92 SER A CA 1
ATOM 737 C C . SER A 1 92 ? -3.163 -0.571 -2.198 1.00 97.81 92 SER A C 1
ATOM 739 O O . SER A 1 92 ? -2.706 -1.680 -2.478 1.00 97.81 92 SER A O 1
ATOM 741 N N . ILE A 1 93 ? -3.913 -0.354 -1.122 1.00 98.25 93 ILE A N 1
ATOM 742 C CA . ILE A 1 93 ? -4.590 -1.421 -0.379 1.00 98.25 93 ILE A CA 1
ATOM 743 C C . ILE A 1 93 ? -6.091 -1.207 -0.461 1.00 98.25 93 ILE A C 1
ATOM 745 O O . ILE A 1 93 ? -6.569 -0.073 -0.506 1.00 98.25 93 ILE A O 1
ATOM 749 N N . SER A 1 94 ? -6.833 -2.306 -0.442 1.00 97.75 94 SER A N 1
ATOM 750 C CA . SER A 1 94 ? -8.289 -2.288 -0.500 1.00 97.75 94 SER A CA 1
ATOM 751 C C . SER A 1 94 ? -8.858 -2.884 0.775 1.00 97.75 94 SER A C 1
ATOM 753 O O . SER A 1 94 ? -8.452 -3.968 1.191 1.00 97.75 94 SER A O 1
ATOM 755 N N . LEU A 1 95 ? -9.795 -2.170 1.388 1.00 97.81 95 LEU A N 1
ATOM 756 C CA . LEU A 1 95 ? -10.504 -2.595 2.585 1.00 97.81 95 LEU A CA 1
ATOM 757 C C . LEU A 1 95 ? -11.985 -2.855 2.264 1.00 97.81 95 LEU A C 1
ATOM 759 O O . LEU A 1 95 ? -12.562 -2.145 1.434 1.00 97.81 95 LEU A O 1
ATOM 763 N N . PRO A 1 96 ? -12.628 -3.834 2.919 1.00 97.12 96 PRO A N 1
ATOM 764 C CA . PRO A 1 96 ? -14.075 -4.001 2.848 1.00 97.12 96 PRO A CA 1
ATOM 765 C C . PRO A 1 96 ? -14.817 -2.780 3.402 1.00 97.12 96 PRO A C 1
ATOM 767 O O . PRO A 1 96 ? -14.349 -2.138 4.341 1.00 97.12 96 PRO A O 1
ATOM 770 N N . ALA A 1 97 ? -15.990 -2.488 2.846 1.00 96.12 97 ALA A N 1
ATOM 771 C CA . ALA A 1 97 ? -16.840 -1.379 3.266 1.00 96.12 97 ALA A CA 1
ATOM 772 C C . ALA A 1 97 ? -17.142 -1.395 4.775 1.00 96.12 97 ALA A C 1
ATOM 774 O O . ALA A 1 97 ? -17.584 -2.405 5.322 1.00 96.12 97 ALA A O 1
ATOM 775 N N . GLY A 1 98 ? -16.917 -0.258 5.434 1.00 94.69 98 GLY A N 1
ATOM 776 C CA . GLY A 1 98 ? -17.079 -0.067 6.872 1.00 94.69 98 GLY A CA 1
ATOM 777 C C . GLY A 1 98 ? -15.864 -0.495 7.698 1.00 94.69 98 GLY A C 1
ATOM 778 O O . GLY A 1 98 ? -15.842 -0.246 8.902 1.00 94.69 98 GLY A O 1
ATOM 779 N N . ALA A 1 99 ? -14.839 -1.122 7.110 1.00 95.94 99 ALA A N 1
ATOM 780 C CA . ALA A 1 99 ? -13.657 -1.526 7.866 1.00 95.94 99 ALA A CA 1
ATOM 781 C C . ALA A 1 99 ? -12.889 -0.309 8.392 1.00 95.94 99 ALA A C 1
ATOM 783 O O . ALA A 1 99 ? -12.431 -0.341 9.529 1.00 95.94 99 ALA A O 1
ATOM 784 N N . TRP A 1 100 ? -12.777 0.764 7.601 1.00 97.38 100 TRP A N 1
ATOM 785 C CA . TRP A 1 100 ? -12.001 1.953 7.970 1.00 97.38 100 TRP A CA 1
ATOM 786 C C . TRP A 1 100 ? -12.602 2.736 9.137 1.00 97.38 100 TRP A C 1
ATOM 788 O O . TRP A 1 100 ? -11.878 3.164 10.039 1.00 97.38 100 TRP A O 1
ATOM 798 N N . ASP A 1 101 ? -13.927 2.879 9.139 1.00 96.31 101 ASP A N 1
ATOM 799 C CA . ASP A 1 101 ? -14.666 3.648 10.145 1.00 96.31 101 ASP A CA 1
ATOM 800 C C . ASP A 1 101 ? -14.642 2.972 11.529 1.00 96.31 101 ASP A C 1
ATOM 802 O O . ASP A 1 101 ? -14.848 3.625 12.549 1.00 96.31 101 ASP A O 1
ATOM 806 N N . ASN A 1 102 ? -14.335 1.671 11.578 1.00 96.25 102 ASN A N 1
ATOM 807 C CA . ASN A 1 102 ? -14.173 0.905 12.816 1.00 96.25 102 ASN A CA 1
ATOM 808 C C . ASN A 1 102 ? -12.742 0.951 13.387 1.00 96.25 102 ASN A C 1
ATOM 810 O O . ASN A 1 102 ? -12.476 0.348 14.430 1.00 96.25 102 ASN A O 1
ATOM 814 N N . LEU A 1 103 ? -11.806 1.629 12.717 1.00 97.94 103 LEU A N 1
ATOM 815 C CA . LEU A 1 103 ? -10.422 1.755 13.169 1.00 97.94 103 LEU A CA 1
ATOM 816 C C . LEU A 1 103 ? -10.224 3.017 14.005 1.00 97.94 103 LEU A C 1
ATOM 818 O O . LEU A 1 103 ? -10.715 4.095 13.685 1.00 97.94 103 LEU A O 1
ATOM 822 N N . THR A 1 104 ? -9.405 2.899 15.046 1.00 98.38 104 THR A N 1
ATOM 823 C CA . THR A 1 104 ? -8.871 4.064 15.762 1.00 98.38 104 THR A CA 1
ATOM 824 C C . THR A 1 104 ? -7.924 4.871 14.869 1.00 98.38 104 THR A C 1
ATOM 826 O O . THR A 1 104 ? -7.294 4.321 13.964 1.00 98.38 104 THR A O 1
ATOM 829 N N . GLU A 1 105 ? -7.717 6.155 15.174 1.00 97.25 105 GLU A N 1
ATOM 830 C CA . GLU A 1 105 ? -6.748 7.001 14.451 1.00 97.25 105 GLU A CA 1
ATOM 831 C C . GLU A 1 105 ? -5.337 6.390 14.418 1.00 97.25 105 GLU A C 1
ATOM 833 O O . GLU A 1 105 ? -4.621 6.482 13.419 1.00 97.25 105 GLU A O 1
ATOM 838 N N . TYR A 1 106 ? -4.935 5.714 15.500 1.00 97.44 106 TYR A N 1
ATOM 839 C CA . TYR A 1 106 ? -3.656 5.011 15.551 1.00 97.44 106 TYR A CA 1
ATOM 840 C C . TYR A 1 106 ? -3.594 3.865 14.532 1.00 97.44 106 TYR A C 1
ATOM 842 O O . TYR A 1 106 ? -2.609 3.755 13.803 1.00 97.44 106 TYR A O 1
ATOM 850 N N . GLN A 1 107 ? -4.643 3.040 14.452 1.00 98.50 107 GLN A N 1
ATOM 851 C CA . GLN A 1 107 ? -4.752 1.934 13.494 1.00 98.50 107 GLN A CA 1
ATOM 852 C C . GLN A 1 107 ? -4.825 2.425 12.043 1.00 98.50 107 GLN A C 1
ATOM 854 O O . GLN A 1 107 ? -4.169 1.873 11.163 1.00 98.50 107 GLN A O 1
ATOM 859 N N . GLN A 1 108 ? -5.565 3.501 11.784 1.00 98.50 108 GLN A N 1
ATOM 860 C CA . GLN A 1 108 ? -5.566 4.156 10.474 1.00 98.50 108 GLN A CA 1
ATOM 861 C C . GLN A 1 108 ? -4.147 4.611 10.108 1.00 98.50 108 GLN A C 1
ATOM 863 O O . GLN A 1 108 ? -3.623 4.283 9.043 1.00 98.50 108 GLN A O 1
ATOM 868 N N . GLY A 1 109 ? -3.459 5.264 11.048 1.00 98.00 109 GLY A N 1
ATOM 869 C CA . GLY A 1 109 ? -2.078 5.693 10.871 1.00 98.00 109 GLY A CA 1
ATOM 870 C C . GLY A 1 109 ? -1.078 4.548 10.662 1.00 98.00 109 GLY A C 1
ATOM 871 O O . GLY A 1 109 ? -0.050 4.774 10.020 1.00 98.00 109 GLY A O 1
ATOM 872 N N . THR A 1 110 ? -1.313 3.342 11.198 1.00 98.50 110 THR A N 1
ATOM 873 C CA . THR A 1 110 ? -0.447 2.178 10.935 1.00 98.50 110 THR A CA 1
ATOM 874 C C . THR A 1 110 ? -0.673 1.606 9.540 1.00 98.50 110 THR A C 1
ATOM 876 O O . THR A 1 110 ? 0.313 1.272 8.884 1.00 98.50 110 THR A O 1
ATOM 879 N N . LEU A 1 111 ? -1.916 1.552 9.043 1.00 98.44 111 LEU A N 1
ATOM 880 C CA . LEU A 1 111 ? -2.205 1.155 7.655 1.00 98.44 111 LEU A CA 1
ATOM 881 C C . LEU A 1 111 ? -1.561 2.107 6.642 1.00 98.44 111 LEU A C 1
ATOM 883 O O . LEU A 1 111 ? -0.977 1.664 5.655 1.00 98.44 111 LEU A O 1
ATOM 887 N N . GLU A 1 112 ? -1.601 3.408 6.916 1.00 98.38 112 GLU A N 1
ATOM 888 C CA . GLU A 1 112 ? -0.964 4.421 6.069 1.00 98.38 112 GLU A CA 1
ATOM 889 C C . GLU A 1 112 ? 0.558 4.271 6.046 1.00 98.38 112 GLU A C 1
ATOM 891 O O . GLU A 1 112 ? 1.173 4.263 4.981 1.00 98.38 112 GLU A O 1
ATOM 896 N N . ALA A 1 113 ? 1.177 4.084 7.218 1.00 97.62 113 ALA A N 1
ATOM 897 C CA . ALA A 1 113 ? 2.607 3.791 7.316 1.00 97.62 113 ALA A CA 1
ATOM 898 C C . ALA A 1 113 ? 2.964 2.509 6.555 1.00 97.62 113 ALA A C 1
ATOM 900 O O . ALA A 1 113 ? 3.987 2.443 5.875 1.00 97.62 113 ALA A O 1
ATOM 901 N N . TYR A 1 114 ? 2.105 1.494 6.629 1.00 98.19 114 TYR A N 1
ATOM 902 C CA . TYR A 1 114 ? 2.309 0.246 5.917 1.00 98.19 114 TYR A CA 1
ATOM 903 C C . TYR A 1 114 ? 2.309 0.431 4.397 1.00 98.19 114 TYR A C 1
ATOM 905 O O . TYR A 1 114 ? 3.312 0.097 3.760 1.00 98.19 114 TYR A O 1
ATOM 913 N N . VAL A 1 115 ? 1.248 0.997 3.814 1.00 97.62 115 VAL A N 1
ATOM 914 C CA . VAL A 1 115 ? 1.156 1.169 2.354 1.00 97.62 115 VAL A CA 1
ATOM 915 C C . VAL A 1 115 ? 2.269 2.082 1.826 1.00 97.62 115 VAL A C 1
ATOM 917 O O . VAL A 1 115 ? 2.939 1.729 0.855 1.00 97.62 115 VAL A O 1
ATOM 920 N N . ALA A 1 116 ? 2.581 3.168 2.538 1.00 96.25 116 ALA A N 1
ATOM 921 C CA . ALA A 1 116 ? 3.676 4.068 2.190 1.00 96.25 116 ALA A CA 1
ATOM 922 C C . ALA A 1 116 ? 5.051 3.376 2.237 1.00 96.25 116 ALA A C 1
ATOM 924 O O . ALA A 1 116 ? 5.906 3.608 1.380 1.00 96.25 116 ALA A O 1
ATOM 925 N N . SER A 1 117 ? 5.272 2.470 3.201 1.00 95.88 117 SER A N 1
ATOM 926 C CA . SER A 1 117 ? 6.513 1.682 3.265 1.00 95.88 117 SER A CA 1
ATOM 927 C C . SER A 1 117 ? 6.681 0.745 2.067 1.00 95.88 117 SER A C 1
ATOM 929 O O . SER A 1 117 ? 7.805 0.455 1.645 1.00 95.88 117 SER A O 1
ATOM 931 N N . LYS A 1 118 ? 5.575 0.265 1.482 1.00 96.44 118 LYS A N 1
ATOM 932 C CA . LYS A 1 118 ? 5.634 -0.593 0.297 1.00 96.44 118 LYS A CA 1
ATOM 933 C C . LYS A 1 118 ? 5.936 0.188 -0.975 1.00 96.44 118 LYS A C 1
ATOM 935 O O . LYS A 1 118 ? 6.519 -0.411 -1.870 1.00 96.44 118 LYS A O 1
ATOM 940 N N . THR A 1 119 ? 5.704 1.501 -1.025 1.00 95.00 119 THR A N 1
ATOM 941 C CA . THR A 1 119 ? 6.172 2.339 -2.144 1.00 95.00 119 THR A CA 1
ATOM 942 C C . THR A 1 119 ? 7.690 2.268 -2.295 1.00 95.00 119 THR A C 1
ATOM 944 O O . THR A 1 119 ? 8.190 2.022 -3.389 1.00 95.00 119 THR A O 1
ATOM 947 N N . VAL A 1 120 ? 8.432 2.338 -1.184 1.00 92.38 120 VAL A N 1
ATOM 948 C CA . VAL A 1 120 ? 9.895 2.164 -1.194 1.00 92.38 120 VAL A CA 1
ATOM 949 C C . VAL A 1 120 ? 10.291 0.772 -1.697 1.00 92.38 120 VAL A C 1
ATOM 951 O O . VAL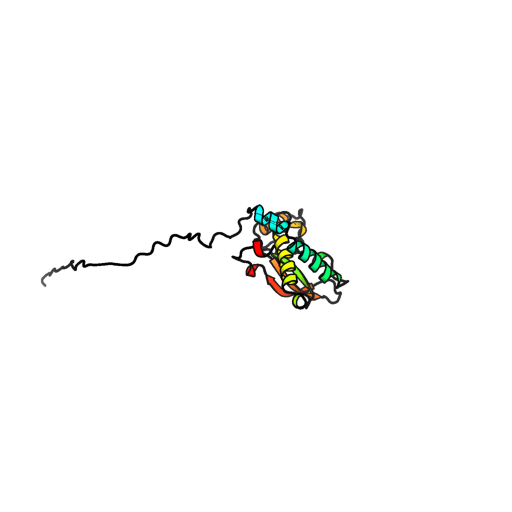 A 1 120 ? 11.220 0.629 -2.490 1.00 92.38 120 VAL A O 1
ATOM 954 N N . ASN A 1 121 ? 9.566 -0.270 -1.281 1.00 93.38 121 ASN A N 1
ATOM 955 C CA . ASN A 1 121 ? 9.813 -1.628 -1.769 1.00 93.38 121 ASN A CA 1
ATOM 956 C C . ASN A 1 121 ? 9.505 -1.778 -3.266 1.00 93.38 121 ASN A C 1
ATOM 958 O O . ASN A 1 121 ? 10.214 -2.513 -3.953 1.00 93.38 121 ASN A O 1
ATOM 962 N N . ALA A 1 122 ? 8.485 -1.087 -3.778 1.00 94.38 122 ALA A N 1
ATOM 963 C CA . ALA A 1 122 ? 8.124 -1.096 -5.191 1.00 94.38 122 ALA A CA 1
ATOM 964 C C . ALA A 1 122 ? 9.197 -0.432 -6.065 1.00 94.38 122 ALA A C 1
ATOM 966 O O . ALA A 1 122 ? 9.437 -0.899 -7.173 1.00 94.38 122 ALA A O 1
ATOM 967 N N . TRP A 1 123 ? 9.921 0.574 -5.561 1.00 92.12 123 TRP A N 1
ATOM 968 C CA . TRP A 1 123 ? 11.082 1.134 -6.269 1.00 92.12 123 TRP A CA 1
ATOM 969 C C . TRP A 1 123 ? 12.171 0.091 -6.520 1.00 92.12 123 TRP A C 1
ATOM 971 O O . TRP A 1 123 ? 12.812 0.092 -7.571 1.00 92.12 123 TRP A O 1
ATOM 981 N N . LEU A 1 124 ? 12.393 -0.779 -5.530 1.00 90.12 124 LEU A N 1
ATOM 982 C CA . LEU A 1 124 ? 13.442 -1.794 -5.555 1.00 90.12 124 LEU A CA 1
ATOM 983 C C . LEU A 1 124 ? 13.004 -3.039 -6.334 1.00 90.12 124 LEU A C 1
ATOM 985 O O . LEU A 1 124 ? 13.791 -3.594 -7.093 1.00 90.12 124 LEU A O 1
ATOM 989 N N . ASN A 1 125 ? 11.756 -3.477 -6.145 1.00 94.38 125 ASN A N 1
ATOM 990 C CA . ASN A 1 125 ? 11.226 -4.738 -6.667 1.00 94.38 125 ASN A CA 1
ATOM 991 C C . ASN A 1 125 ? 9.762 -4.588 -7.135 1.00 94.38 125 ASN A C 1
ATOM 993 O O . ASN A 1 125 ? 8.860 -5.167 -6.519 1.00 94.38 125 ASN A O 1
ATOM 997 N N . PRO A 1 126 ? 9.491 -3.840 -8.221 1.00 95.31 126 PRO A N 1
ATOM 998 C CA . PRO A 1 126 ? 8.126 -3.463 -8.595 1.00 95.31 126 PRO A CA 1
ATOM 999 C C . PRO A 1 126 ? 7.238 -4.656 -8.958 1.00 95.31 126 PRO A C 1
ATOM 1001 O O . PRO A 1 126 ? 6.056 -4.670 -8.626 1.00 95.31 126 PRO A O 1
ATOM 1004 N N . PHE A 1 127 ? 7.797 -5.709 -9.563 1.00 95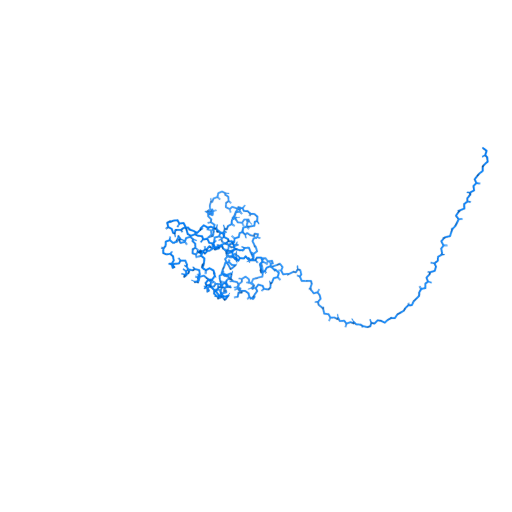.94 127 PHE A N 1
ATOM 1005 C CA . PHE A 1 127 ? 7.011 -6.869 -9.998 1.00 95.94 127 PHE A CA 1
ATOM 1006 C C . PHE A 1 127 ? 6.477 -7.740 -8.862 1.00 95.94 127 PHE A C 1
ATOM 1008 O O . PHE A 1 127 ? 5.649 -8.608 -9.111 1.00 95.94 127 PHE A O 1
ATOM 1015 N N . ARG A 1 128 ? 6.907 -7.516 -7.611 1.00 94.81 128 ARG A N 1
ATOM 1016 C CA . ARG A 1 128 ? 6.266 -8.163 -6.452 1.00 94.81 128 ARG A CA 1
ATOM 1017 C C . ARG A 1 128 ? 4.870 -7.609 -6.178 1.00 94.81 128 ARG A C 1
ATOM 1019 O O . ARG A 1 128 ? 4.091 -8.273 -5.508 1.00 94.81 128 ARG A O 1
ATOM 1026 N N . PHE A 1 129 ? 4.587 -6.408 -6.676 1.00 95.81 129 PHE A N 1
ATOM 1027 C CA . PHE A 1 129 ? 3.338 -5.683 -6.462 1.00 95.81 129 PHE A CA 1
ATOM 1028 C C . PHE A 1 129 ? 2.552 -5.481 -7.763 1.00 95.81 129 PHE A C 1
ATOM 1030 O O . PHE A 1 129 ? 1.460 -4.925 -7.734 1.00 95.81 129 PHE A O 1
ATOM 1037 N N . SER A 1 130 ? 3.113 -5.903 -8.897 1.00 95.56 130 SER A N 1
ATOM 1038 C CA . SER A 1 130 ? 2.572 -5.671 -10.232 1.00 95.56 130 SER A CA 1
ATOM 1039 C C . SER A 1 130 ? 1.816 -6.889 -10.753 1.00 95.56 130 SER A C 1
ATOM 1041 O O . SER A 1 130 ? 2.190 -8.027 -10.467 1.00 95.56 130 SER A O 1
ATOM 1043 N N . SER A 1 131 ? 0.797 -6.656 -11.581 1.00 93.12 131 SER A N 1
ATOM 1044 C CA . SER A 1 131 ? 0.149 -7.728 -12.350 1.00 93.12 131 SER A CA 1
ATOM 1045 C C . SER A 1 131 ? 0.999 -8.175 -13.551 1.00 93.12 131 SER A C 1
ATOM 1047 O O . SER A 1 131 ? 0.911 -9.318 -14.014 1.00 93.12 131 SER A O 1
ATOM 1049 N N . ILE A 1 132 ? 1.867 -7.285 -14.038 1.00 95.44 132 ILE A N 1
ATOM 1050 C CA . ILE A 1 132 ? 2.797 -7.535 -15.134 1.00 95.44 132 ILE A CA 1
ATOM 1051 C C . ILE A 1 132 ? 4.008 -8.316 -14.626 1.00 95.44 132 ILE A C 1
ATOM 1053 O O . ILE A 1 132 ? 4.685 -7.943 -13.671 1.00 95.44 132 ILE A O 1
ATOM 1057 N N . LYS A 1 133 ? 4.327 -9.405 -15.326 1.00 95.44 133 LYS A N 1
ATOM 1058 C CA . LYS A 1 133 ? 5.492 -10.243 -15.024 1.00 95.44 133 LYS A CA 1
ATOM 1059 C C . LYS A 1 133 ? 6.790 -9.566 -15.466 1.00 95.44 133 LYS A C 1
ATOM 1061 O O . LYS A 1 133 ? 6.827 -8.906 -16.502 1.00 95.44 133 LYS A O 1
ATOM 1066 N N . GLU A 1 134 ? 7.882 -9.821 -14.744 1.00 96.88 134 GLU A N 1
ATOM 1067 C CA . GLU A 1 134 ? 9.203 -9.247 -15.051 1.00 96.88 134 GLU A CA 1
ATOM 1068 C C . GLU A 1 134 ? 9.711 -9.576 -16.467 1.00 96.88 134 GLU A C 1
ATOM 1070 O O . GLU A 1 134 ? 10.438 -8.788 -17.068 1.00 96.88 134 GLU A O 1
ATOM 1075 N N . ASN A 1 135 ? 9.315 -10.720 -17.023 1.00 96.88 135 ASN A N 1
ATOM 1076 C CA . ASN A 1 135 ? 9.710 -11.154 -18.361 1.00 96.88 135 ASN A CA 1
ATOM 1077 C C . ASN A 1 135 ? 8.761 -10.683 -19.479 1.00 96.88 135 ASN A C 1
ATOM 1079 O O . ASN A 1 135 ? 8.954 -11.061 -20.635 1.00 96.88 135 ASN A O 1
ATOM 1083 N N . ALA A 1 136 ? 7.725 -9.900 -19.167 1.00 97.69 136 ALA A N 1
ATOM 1084 C CA . ALA A 1 136 ? 6.821 -9.374 -20.181 1.00 97.69 136 ALA A CA 1
ATOM 1085 C C . ALA A 1 136 ? 7.537 -8.333 -21.070 1.00 97.69 136 ALA A C 1
ATOM 1087 O O . ALA A 1 136 ? 8.336 -7.547 -20.559 1.00 97.69 136 ALA A O 1
ATOM 1088 N N . PRO A 1 137 ? 7.206 -8.221 -22.372 1.00 97.75 137 PRO A N 1
ATOM 1089 C CA . PRO A 1 137 ? 7.805 -7.211 -23.255 1.00 97.75 137 PRO A CA 1
ATOM 1090 C C . PRO A 1 137 ? 7.655 -5.763 -22.758 1.00 97.75 137 PRO A C 1
ATOM 1092 O O . PRO A 1 137 ? 8.489 -4.915 -23.062 1.00 97.75 137 PRO A O 1
ATOM 1095 N N . ILE A 1 138 ? 6.612 -5.478 -21.970 1.00 97.19 138 ILE A N 1
ATOM 1096 C CA . ILE A 1 138 ? 6.325 -4.152 -21.402 1.00 97.19 138 ILE A CA 1
ATOM 1097 C C . ILE A 1 138 ? 6.933 -3.931 -20.003 1.00 97.19 138 ILE A C 1
ATOM 1099 O O . ILE A 1 138 ? 6.789 -2.857 -19.424 1.00 97.19 138 ILE A O 1
ATOM 1103 N N . ALA A 1 139 ? 7.644 -4.915 -19.444 1.00 97.38 139 ALA A N 1
ATOM 1104 C CA . ALA A 1 139 ? 8.180 -4.868 -18.081 1.00 97.38 139 ALA A CA 1
ATOM 1105 C C . ALA A 1 139 ? 9.114 -3.668 -17.826 1.00 97.38 139 ALA A C 1
ATOM 1107 O O . ALA A 1 139 ? 9.195 -3.158 -16.707 1.00 97.38 139 ALA A O 1
ATOM 1108 N N . TRP A 1 140 ? 9.795 -3.171 -18.864 1.00 96.56 140 TRP A N 1
ATOM 1109 C CA . TRP A 1 140 ? 10.626 -1.968 -18.773 1.00 96.56 140 TRP A CA 1
ATOM 1110 C C . TRP A 1 140 ? 9.821 -0.731 -18.354 1.00 96.56 140 TRP A C 1
ATOM 1112 O O . TRP A 1 140 ? 10.339 0.093 -17.599 1.00 96.56 140 TRP A O 1
ATOM 1122 N N . LYS A 1 141 ? 8.554 -0.622 -18.776 1.00 97.00 141 LYS A N 1
ATOM 1123 C CA . LYS A 1 141 ? 7.695 0.516 -18.444 1.00 97.00 141 LYS A CA 1
ATOM 1124 C C . LYS A 1 141 ? 7.308 0.507 -16.971 1.00 97.00 141 LYS A C 1
ATOM 1126 O O . LYS A 1 141 ? 7.379 1.544 -16.328 1.00 97.00 141 LYS A O 1
ATOM 1131 N N . VAL A 1 142 ? 7.030 -0.672 -16.412 1.00 97.38 142 VAL A N 1
ATOM 1132 C CA . VAL A 1 142 ? 6.773 -0.842 -14.972 1.00 97.38 142 VAL A CA 1
ATOM 1133 C C . VAL A 1 142 ? 7.983 -0.400 -14.145 1.00 97.38 142 VAL A C 1
ATOM 1135 O O . VAL A 1 142 ? 7.833 0.344 -13.178 1.00 97.38 142 VAL A O 1
ATOM 1138 N N . LYS A 1 143 ? 9.203 -0.790 -14.552 1.00 95.38 143 LYS A N 1
ATOM 1139 C CA . LYS A 1 143 ? 10.445 -0.328 -13.899 1.00 95.38 143 LYS A CA 1
ATOM 1140 C C . LYS A 1 143 ? 10.598 1.193 -13.980 1.00 95.38 143 LYS A C 1
ATOM 1142 O O . LYS A 1 143 ? 11.044 1.807 -13.016 1.00 95.38 143 LYS A O 1
ATOM 1147 N N . GLU A 1 144 ? 10.278 1.795 -15.124 1.00 95.56 144 GLU A N 1
ATOM 1148 C CA . GLU A 1 144 ? 10.351 3.247 -15.322 1.00 95.56 144 GLU A CA 1
ATOM 1149 C C . GLU A 1 144 ? 9.342 3.989 -14.434 1.00 95.56 144 GLU A C 1
ATOM 1151 O O . GLU A 1 144 ? 9.717 4.930 -13.738 1.00 95.56 144 GLU A O 1
ATOM 1156 N N . SER A 1 145 ? 8.087 3.543 -14.424 1.00 95.81 145 SER A N 1
ATOM 1157 C CA . SER A 1 145 ? 7.001 4.137 -13.645 1.00 95.81 145 SER A CA 1
ATOM 1158 C C . SER A 1 145 ? 7.247 4.016 -12.141 1.00 95.81 145 SER A C 1
ATOM 1160 O O . SER A 1 145 ? 7.151 5.011 -11.426 1.00 95.81 145 SER A O 1
ATOM 1162 N N . ALA A 1 146 ? 7.668 2.843 -11.656 1.00 95.19 146 ALA A N 1
ATOM 1163 C CA . ALA A 1 146 ? 7.969 2.641 -10.240 1.00 95.19 146 ALA A CA 1
ATOM 1164 C C . ALA A 1 146 ? 9.101 3.553 -9.738 1.00 95.19 146 ALA A C 1
ATOM 1166 O O . ALA A 1 146 ? 9.038 4.055 -8.621 1.00 95.19 146 ALA A O 1
ATOM 1167 N N . LYS A 1 147 ? 10.115 3.836 -10.565 1.00 91.69 147 LYS A N 1
ATOM 1168 C CA . LYS A 1 147 ? 11.214 4.751 -10.202 1.00 91.69 147 LYS A CA 1
ATOM 1169 C C . LYS A 1 147 ? 10.778 6.206 -10.021 1.00 91.69 147 LYS A C 1
ATOM 1171 O O . LYS A 1 147 ? 11.504 6.959 -9.382 1.00 91.69 147 LYS A O 1
ATOM 1176 N N . LYS A 1 148 ? 9.643 6.610 -10.597 1.00 91.75 148 LYS A N 1
ATOM 1177 C CA . LYS A 1 148 ? 9.115 7.979 -10.487 1.00 91.75 148 LYS A CA 1
ATOM 1178 C C . LYS A 1 148 ? 8.255 8.186 -9.240 1.00 91.75 148 LYS A C 1
ATOM 1180 O O . LYS A 1 148 ? 7.943 9.328 -8.921 1.00 91.75 148 LYS A O 1
ATOM 1185 N N . MET A 1 149 ? 7.891 7.108 -8.545 1.00 94.25 149 MET A N 1
ATOM 1186 C CA . MET A 1 149 ? 7.041 7.187 -7.364 1.00 94.25 149 MET A CA 1
ATOM 1187 C C . MET A 1 149 ? 7.734 7.928 -6.216 1.00 94.25 149 MET A C 1
ATOM 1189 O O . MET A 1 149 ? 8.902 7.689 -5.913 1.00 94.25 149 MET A O 1
ATOM 1193 N N . LYS A 1 150 ? 6.980 8.760 -5.509 1.00 93.75 150 LYS A N 1
ATOM 1194 C CA . LYS A 1 150 ? 7.321 9.363 -4.218 1.00 93.75 150 LYS A CA 1
ATOM 1195 C C . LYS A 1 150 ? 6.771 8.496 -3.082 1.00 93.75 150 LYS A C 1
ATOM 1197 O O . LYS A 1 150 ? 5.825 7.741 -3.267 1.00 93.75 150 LYS A O 1
ATOM 1202 N N . VAL A 1 151 ? 7.309 8.631 -1.863 1.00 93.56 151 VAL A N 1
ATOM 1203 C CA . VAL A 1 151 ? 6.794 7.910 -0.668 1.00 93.56 151 VAL A CA 1
ATOM 1204 C C . VAL A 1 151 ? 5.319 8.229 -0.395 1.00 93.56 151 VAL A C 1
ATOM 1206 O O . VAL A 1 151 ? 4.642 7.472 0.285 1.00 93.56 151 VAL A O 1
ATOM 1209 N N . THR A 1 152 ? 4.816 9.341 -0.928 1.00 96.19 152 THR A N 1
ATOM 1210 C CA . THR A 1 152 ? 3.418 9.781 -0.853 1.00 96.19 152 THR A CA 1
ATOM 1211 C C . THR A 1 152 ? 2.518 9.196 -1.945 1.00 96.19 152 THR A C 1
ATOM 1213 O O . THR A 1 152 ? 1.321 9.464 -1.933 1.00 96.19 152 THR A O 1
ATOM 1216 N N . ASP A 1 153 ? 3.050 8.415 -2.887 1.00 97.00 153 ASP A N 1
ATOM 1217 C CA . ASP A 1 153 ? 2.275 7.860 -4.002 1.00 97.00 153 ASP A CA 1
ATOM 1218 C C . ASP A 1 153 ? 1.615 6.550 -3.581 1.00 97.00 153 ASP A C 1
ATOM 1220 O O . ASP A 1 153 ? 2.000 5.442 -3.969 1.00 97.00 153 ASP A O 1
ATOM 1224 N N . TRP A 1 154 ? 0.625 6.697 -2.709 1.00 97.75 154 TRP A N 1
ATOM 1225 C CA . TRP A 1 154 ? -0.194 5.610 -2.213 1.00 97.75 154 TRP A CA 1
ATOM 1226 C C . TRP A 1 154 ? -1.624 6.059 -1.952 1.00 97.75 154 TRP A C 1
ATOM 1228 O O . TRP A 1 154 ? -1.917 7.244 -1.759 1.00 97.75 154 TRP A O 1
ATOM 1238 N N . GLU A 1 155 ? -2.511 5.076 -1.909 1.00 98.06 155 GLU A N 1
ATOM 1239 C CA . GLU A 1 155 ? -3.899 5.247 -1.523 1.00 98.06 155 GLU A CA 1
ATOM 1240 C C . GLU A 1 155 ? -4.415 4.036 -0.747 1.00 98.06 155 GLU A C 1
ATOM 1242 O O . GLU A 1 155 ? -3.906 2.920 -0.839 1.00 98.06 155 GLU A O 1
ATOM 1247 N N . ILE A 1 156 ? -5.433 4.286 0.060 1.00 98.44 156 ILE A N 1
ATOM 1248 C CA . ILE A 1 156 ? -6.237 3.266 0.709 1.00 98.44 156 ILE A CA 1
ATOM 1249 C C . ILE A 1 156 ? -7.633 3.451 0.143 1.00 98.44 156 ILE A C 1
ATOM 1251 O O . ILE A 1 156 ? -8.192 4.553 0.200 1.00 98.44 156 ILE A O 1
ATOM 1255 N N . ILE A 1 157 ? -8.180 2.383 -0.420 1.00 97.88 157 ILE A N 1
ATOM 1256 C CA . ILE A 1 157 ? -9.536 2.374 -0.951 1.00 97.88 157 ILE A CA 1
ATOM 1257 C C . ILE A 1 157 ? -10.431 1.504 -0.086 1.00 97.88 157 ILE A C 1
ATOM 1259 O O . ILE A 1 157 ? -9.991 0.536 0.534 1.00 97.88 157 ILE A O 1
ATOM 1263 N N . GLU A 1 158 ? -11.705 1.849 -0.075 1.00 96.62 158 GLU A N 1
ATOM 1264 C CA . GLU A 1 158 ? -12.757 1.066 0.543 1.00 96.62 158 GLU A CA 1
ATOM 1265 C C . GLU A 1 158 ? -13.761 0.631 -0.526 1.00 96.62 158 GLU A C 1
ATOM 1267 O O . GLU A 1 158 ? -14.019 1.361 -1.494 1.00 96.62 158 GLU A O 1
ATOM 1272 N N . GLY A 1 159 ? -14.300 -0.578 -0.371 1.00 97.19 159 GLY A N 1
ATOM 1273 C CA . GLY A 1 159 ? -15.165 -1.162 -1.379 1.00 97.19 159 GLY A CA 1
ATOM 1274 C C . GLY A 1 159 ? -16.099 -2.262 -0.896 1.00 97.19 159 GLY A C 1
ATOM 1275 O O . GLY A 1 159 ? -15.835 -2.950 0.091 1.00 97.19 159 GLY A O 1
ATOM 1276 N N . LYS A 1 160 ? -17.198 -2.463 -1.626 1.00 96.88 160 LYS A N 1
ATOM 1277 C CA . LYS A 1 160 ? -18.115 -3.586 -1.392 1.00 96.88 160 LYS A CA 1
ATOM 1278 C C . LYS A 1 160 ? -17.499 -4.890 -1.863 1.00 96.88 160 LYS A C 1
ATOM 1280 O O . LYS A 1 160 ? -16.830 -4.935 -2.891 1.00 96.88 160 LYS A O 1
ATOM 1285 N N . LEU A 1 161 ? -17.799 -5.965 -1.147 1.00 96.50 161 LEU A N 1
ATOM 1286 C CA . LEU A 1 161 ? -17.458 -7.299 -1.613 1.00 96.50 161 LEU A CA 1
ATOM 1287 C C . LEU A 1 161 ? -18.352 -7.699 -2.791 1.00 96.50 161 LEU A C 1
ATOM 1289 O O . LEU A 1 161 ? -19.544 -7.388 -2.812 1.00 96.50 161 LEU A O 1
ATOM 1293 N N . THR A 1 162 ? -17.783 -8.404 -3.767 1.00 96.12 162 THR A N 1
ATOM 1294 C CA . THR A 1 162 ? -18.559 -9.075 -4.816 1.00 96.12 162 THR A CA 1
ATOM 1295 C C . THR A 1 162 ? -19.501 -10.122 -4.219 1.00 96.12 162 THR A C 1
ATOM 1297 O O . THR A 1 162 ? -19.339 -10.557 -3.081 1.00 96.12 162 THR A O 1
ATOM 1300 N N . ASN A 1 163 ? -20.490 -10.580 -4.994 1.00 94.31 163 ASN A N 1
ATOM 1301 C CA . ASN A 1 163 ? -21.486 -11.553 -4.518 1.00 94.31 163 ASN A CA 1
ATOM 1302 C C . ASN A 1 163 ? -20.872 -12.869 -4.004 1.00 94.31 163 ASN A C 1
ATOM 1304 O O . ASN A 1 163 ? -21.462 -13.529 -3.156 1.00 94.31 163 ASN A O 1
ATOM 1308 N N . ASN A 1 164 ? -19.704 -13.265 -4.523 1.00 93.75 164 ASN A N 1
ATOM 1309 C CA . ASN A 1 164 ? -18.968 -14.447 -4.061 1.00 93.75 164 ASN A CA 1
ATOM 1310 C C . ASN A 1 164 ? -18.004 -14.141 -2.895 1.00 93.75 164 ASN A C 1
ATOM 1312 O O . ASN A 1 164 ? -17.334 -15.048 -2.407 1.00 93.75 164 ASN A O 1
ATOM 1316 N N . GLY A 1 165 ? -17.920 -12.878 -2.471 1.00 92.75 165 GLY A N 1
ATOM 1317 C CA . GLY A 1 165 ? -17.093 -12.402 -1.371 1.00 92.75 165 GLY A CA 1
ATOM 1318 C C . GLY A 1 165 ? -15.589 -12.378 -1.648 1.00 92.75 165 GLY A C 1
ATOM 1319 O O . GLY A 1 165 ? -14.830 -12.248 -0.688 1.00 92.75 165 GLY A O 1
ATOM 1320 N N . ARG A 1 166 ? -15.150 -12.564 -2.902 1.00 95.62 166 ARG A N 1
ATOM 1321 C CA . ARG A 1 166 ? -13.727 -12.739 -3.248 1.00 95.62 166 ARG A CA 1
ATOM 1322 C C . ARG A 1 166 ? -13.006 -11.440 -3.573 1.00 95.62 166 ARG A C 1
ATOM 1324 O O . ARG A 1 166 ? -11.839 -11.295 -3.213 1.00 95.62 166 ARG A O 1
ATOM 1331 N N . ASP A 1 167 ? -13.711 -10.508 -4.207 1.00 95.62 167 ASP A N 1
ATOM 1332 C CA . ASP A 1 167 ? -13.149 -9.249 -4.688 1.00 95.62 167 ASP A CA 1
ATOM 1333 C C . ASP A 1 167 ? -13.729 -8.058 -3.930 1.00 95.62 167 ASP A C 1
ATOM 1335 O O . ASP A 1 167 ? -14.883 -8.080 -3.499 1.00 95.62 167 ASP A O 1
ATOM 1339 N N . ILE A 1 168 ? -12.932 -6.999 -3.817 1.00 96.50 168 ILE A N 1
ATOM 1340 C CA . ILE A 1 168 ? -13.321 -5.707 -3.250 1.00 96.50 168 ILE A CA 1
ATOM 1341 C C . ILE A 1 168 ? -13.516 -4.727 -4.413 1.00 96.50 168 ILE A C 1
ATOM 1343 O O . ILE A 1 168 ? -12.555 -4.332 -5.075 1.00 96.50 168 ILE A O 1
ATOM 1347 N N . LEU A 1 169 ? -14.764 -4.336 -4.669 1.00 95.25 169 LEU A N 1
ATOM 1348 C CA . LEU A 1 169 ? -15.139 -3.366 -5.695 1.00 95.25 169 LEU A CA 1
ATOM 1349 C C . LEU A 1 169 ? -14.903 -1.951 -5.177 1.00 95.25 169 LEU A C 1
ATOM 1351 O O . LEU A 1 169 ? -15.561 -1.538 -4.227 1.00 95.25 169 LEU A O 1
ATOM 1355 N N . HIS A 1 170 ? -13.997 -1.208 -5.809 1.00 94.31 170 HIS A N 1
ATOM 1356 C CA . HIS A 1 170 ? -13.683 0.166 -5.417 1.00 94.31 170 HIS A CA 1
ATOM 1357 C C . HIS A 1 170 ? -14.947 1.041 -5.375 1.00 94.31 170 HIS A C 1
ATOM 1359 O O . HIS A 1 170 ? -15.595 1.247 -6.400 1.00 94.31 170 HIS A O 1
ATOM 1365 N N . GLU A 1 171 ? -15.267 1.581 -4.197 1.00 93.75 171 GLU A N 1
ATOM 1366 C CA . GLU A 1 171 ? -16.338 2.567 -4.025 1.00 93.75 171 GLU A CA 1
ATOM 1367 C C . GLU A 1 171 ? -15.791 3.968 -3.764 1.00 93.75 171 GLU A C 1
ATOM 1369 O O . GLU A 1 171 ? -16.254 4.933 -4.373 1.00 93.75 171 GLU A O 1
ATOM 1374 N N . LYS A 1 172 ? -14.812 4.088 -2.861 1.00 95.81 172 LYS A N 1
ATOM 1375 C CA . LYS A 1 172 ? -14.189 5.372 -2.524 1.00 95.81 172 LYS A CA 1
ATOM 1376 C C . LYS A 1 172 ? -12.731 5.221 -2.107 1.00 95.81 172 LYS A C 1
ATOM 1378 O O . LYS A 1 172 ? -12.329 4.219 -1.518 1.00 95.81 172 LYS A O 1
ATOM 1383 N N . THR A 1 173 ? -11.964 6.282 -2.319 1.00 97.31 173 THR A N 1
ATOM 1384 C CA . THR A 1 173 ? -10.646 6.466 -1.710 1.00 97.31 173 THR A CA 1
ATOM 1385 C C . THR A 1 173 ? -10.808 7.104 -0.329 1.00 97.31 173 THR A C 1
ATOM 1387 O O . THR A 1 173 ? -11.405 8.170 -0.210 1.00 97.31 173 THR A O 1
ATOM 1390 N N . ILE A 1 174 ? -10.295 6.451 0.716 1.00 97.25 174 ILE A N 1
ATOM 1391 C CA . ILE A 1 174 ? -10.475 6.850 2.128 1.00 97.25 174 ILE A CA 1
ATOM 1392 C C . ILE A 1 174 ? -9.253 7.557 2.723 1.00 97.25 174 ILE A C 1
ATOM 1394 O O . ILE A 1 174 ? -9.386 8.346 3.654 1.00 97.25 174 ILE A O 1
ATOM 1398 N N . SER A 1 175 ? -8.061 7.304 2.185 1.00 97.94 175 SER A N 1
ATOM 1399 C CA . SER A 1 175 ? -6.819 7.945 2.625 1.00 97.94 175 SER A CA 1
ATOM 1400 C C . SER A 1 175 ? -5.831 7.985 1.465 1.00 97.94 175 SER A C 1
ATOM 1402 O O . SER A 1 175 ? -5.722 7.017 0.713 1.00 97.94 175 SER A O 1
ATOM 1404 N N . THR A 1 176 ? -5.100 9.086 1.315 1.00 98.00 176 THR A N 1
ATOM 1405 C CA . THR A 1 176 ? -4.063 9.241 0.284 1.00 98.00 176 THR A CA 1
ATOM 1406 C C . THR A 1 176 ? -2.798 9.837 0.880 1.00 98.00 176 THR A C 1
ATOM 1408 O O . THR A 1 176 ? -2.841 10.579 1.868 1.00 98.00 176 THR A O 1
ATOM 1411 N N . GLY A 1 177 ? -1.657 9.564 0.247 1.00 96.56 177 GLY A N 1
ATOM 1412 C CA . GLY A 1 177 ? -0.387 10.160 0.659 1.00 96.56 177 GLY A CA 1
ATOM 1413 C C . GLY A 1 177 ? -0.253 11.650 0.355 1.00 96.56 177 GLY A C 1
ATOM 1414 O O . GLY A 1 177 ? 0.666 12.283 0.873 1.00 96.56 177 GLY A O 1
ATOM 1415 N N . GLU A 1 178 ? -1.193 12.252 -0.380 1.00 95.81 178 GLU A N 1
ATOM 1416 C CA . GLU A 1 178 ? -1.266 13.707 -0.591 1.00 95.81 178 GLU A CA 1
ATOM 1417 C C . GLU A 1 178 ? -1.269 14.466 0.738 1.00 95.81 178 GLU A C 1
ATOM 1419 O O . GLU A 1 178 ? -0.603 15.487 0.891 1.00 95.81 178 GLU A O 1
ATOM 1424 N N . LYS A 1 179 ? -1.911 13.904 1.767 1.00 95.12 179 LYS A N 1
ATOM 1425 C CA . LYS A 1 179 ? -1.953 14.508 3.100 1.00 95.12 179 LYS A CA 1
ATOM 1426 C C . LYS A 1 179 ? -0.600 14.524 3.820 1.00 95.12 179 LYS A C 1
ATOM 1428 O O . LYS A 1 179 ? -0.503 15.133 4.888 1.00 95.12 179 LYS A O 1
ATOM 1433 N N . TRP A 1 180 ? 0.413 13.827 3.307 1.00 94.38 180 TRP A N 1
ATOM 1434 C CA . TRP A 1 180 ? 1.789 13.831 3.815 1.00 94.38 180 TRP A CA 1
ATOM 1435 C C . TRP A 1 180 ? 2.729 14.693 2.964 1.00 94.38 180 TRP A C 1
ATOM 1437 O O . TRP A 1 180 ? 3.882 14.885 3.352 1.00 94.38 180 TRP A O 1
ATOM 1447 N N . GLN A 1 181 ? 2.265 15.236 1.833 1.00 92.31 181 GLN A N 1
ATOM 1448 C CA . GLN A 1 181 ? 3.083 16.100 0.982 1.00 92.31 181 GLN A CA 1
ATOM 1449 C C . GLN A 1 181 ? 3.550 17.341 1.753 1.00 92.31 181 GLN A C 1
ATOM 1451 O O . GLN A 1 181 ? 2.783 17.967 2.485 1.00 92.31 181 GLN A O 1
ATOM 1456 N N . GLY A 1 182 ? 4.840 17.662 1.624 1.00 87.69 182 GLY A N 1
ATOM 1457 C CA . GLY A 1 182 ? 5.477 18.780 2.327 1.00 87.69 182 GLY A CA 1
ATOM 1458 C C . GLY A 1 182 ? 5.641 18.589 3.841 1.00 87.69 182 GLY A C 1
ATOM 1459 O O . GLY A 1 182 ? 6.058 19.522 4.525 1.00 87.69 182 GLY A O 1
ATOM 1460 N N . LYS A 1 183 ? 5.321 17.409 4.393 1.00 90.62 183 LYS A N 1
ATOM 1461 C CA . LYS A 1 183 ? 5.446 17.124 5.830 1.00 90.62 183 LYS A CA 1
ATOM 1462 C C . LYS A 1 183 ? 6.718 16.346 6.148 1.00 90.62 183 LYS A C 1
ATOM 1464 O O . LYS A 1 183 ? 7.289 15.655 5.307 1.00 90.62 183 LYS A O 1
ATOM 1469 N N . ASP A 1 184 ? 7.135 16.421 7.409 1.00 90.44 184 ASP A N 1
ATOM 1470 C CA . ASP A 1 184 ? 8.215 15.593 7.941 1.00 90.44 184 ASP A CA 1
ATOM 1471 C C . ASP A 1 184 ? 7.770 14.125 8.012 1.00 90.44 184 ASP A C 1
ATOM 1473 O O . ASP A 1 184 ? 7.075 13.705 8.945 1.00 90.44 184 ASP A O 1
ATOM 1477 N N . LEU A 1 185 ? 8.188 13.347 7.008 1.00 89.75 185 LEU A N 1
ATOM 1478 C CA . LEU A 1 185 ? 7.849 11.932 6.874 1.00 89.75 185 LEU A CA 1
ATOM 1479 C C . LEU A 1 185 ? 8.297 11.104 8.083 1.00 89.75 185 LEU A C 1
ATOM 1481 O O . LEU A 1 185 ? 7.663 10.106 8.409 1.00 89.75 185 LEU A O 1
ATOM 1485 N N . SER A 1 186 ? 9.330 11.533 8.808 1.00 87.62 186 SER A N 1
ATOM 1486 C CA . SER A 1 186 ? 9.855 10.793 9.954 1.00 87.62 186 SER A CA 1
ATOM 1487 C C . SER A 1 186 ? 8.847 10.662 11.108 1.00 87.62 186 SER A C 1
ATOM 1489 O O . SER A 1 186 ? 8.999 9.781 11.948 1.00 87.62 186 SER A O 1
ATOM 1491 N N . LYS A 1 187 ? 7.795 11.487 11.145 1.00 90.38 187 LYS A N 1
ATOM 1492 C CA . LYS A 1 187 ? 6.725 11.416 12.154 1.00 90.38 187 LYS A CA 1
ATOM 1493 C C . LYS A 1 187 ? 5.679 10.338 11.860 1.00 90.38 187 LYS A C 1
ATOM 1495 O O . LYS A 1 187 ? 4.866 10.014 12.725 1.00 90.38 187 LYS A O 1
ATOM 1500 N N . TYR A 1 188 ? 5.685 9.790 10.648 1.00 91.00 188 TYR A N 1
ATOM 1501 C CA . TYR A 1 188 ? 4.708 8.803 10.197 1.00 91.00 188 TYR A CA 1
ATOM 1502 C C . TYR A 1 188 ?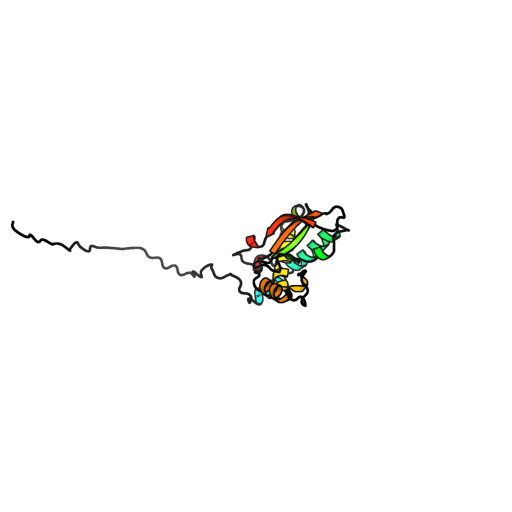 5.214 7.361 10.288 1.00 91.00 188 TYR A C 1
ATOM 1504 O O . TYR A 1 188 ? 4.405 6.455 10.104 1.00 91.00 188 TYR A O 1
ATOM 1512 N N . PHE A 1 189 ? 6.496 7.158 10.622 1.00 91.75 189 PHE A N 1
ATOM 1513 C CA . PHE A 1 189 ? 7.196 5.869 10.646 1.00 91.75 189 PHE A CA 1
ATOM 1514 C C . PHE A 1 189 ? 7.971 5.647 11.940 1.00 91.75 189 PHE A C 1
ATOM 1516 O O . PHE A 1 189 ? 7.963 4.478 12.393 1.00 91.75 189 PHE A O 1
#

Organism: Desulfuromonas acetoxidans (strain DSM 684 / 11070) (NCBI:txid281689)

Radius of gyration: 28.71 Å; chains: 1; bounding box: 42×97×63 Å

Secondary structure (DSSP, 8-state):
--------------------------------TT--S--TT-HHHHHHHHT-HHHHHHHHHHHHHHHTSTTS-GGGGS-EEETTTSSS-EEEEEEETTTTTTS-HHHHHHHHHHHHHHHHHHHH-GGGT-SS-TTSTTHHHHHHHHHH--TT-EEEEEEEEPTTS--EEEEEEEEEGGGGTTS-GGG--

Foldseek 3Di:
DDDDDDDDDDDDDDDDDDDDDDDDDDDDDPPDLPPPPPDPDPPVVLVCLLPPPLLVLLLVLLQVQVVVLVQAACLLSAWAFAPLLDLQIATEHEGEPPSQVPDDPSNVLSNLSNSLSVLSVCLVPVCVRYPDDCPDPCNVSSNVNSVNYGSQRYWYFYAHADPSRHDGDGDDTDDGSVVCPSHDCSVSD

Sequence (189 aa):
MKMAKNNLPHYIVYAFCSALLLIGIFYTSGKSIDQIESKQGDNNLTNKILNSQKAKNGEKLLHEILVSHRTIDQFYYVPHLWGELTESPKMSISLPAGAWDNLTEYQQGTLEAYVASKTVNAWLNPFRFSSIKENAPIAWKVKESAKKMKVTDWEIIEGKLTNNGRDILHEKTISTGEKWQGKDLSKYF